Protein AF-A0A1F3B4F9-F1 (afdb_monomer)

Radius of gyration: 29.39 Å; Cα contacts (8 Å, |Δi|>4): 368; chains: 1; bounding box: 64×42×92 Å

Sequence (301 aa):
MDAVGRTNAIWAASAILLMFGGTRLLGRSTFVLLAITLLTADLFAFGINYNPTCDRSKVYPETPLTNKLQSIANDSRIAPINPSWSLFTTPDAMLPPNAAMVYGLYDVQGYDSLFLRSYQRELALVEGTDPSPPENGNMVLVRRNTPLLWKAAGTILTNIPLPQLPPGVEPLGTCAGVYLYRASEPEGFADVLAKAHVLDPELASFWPVGVYPEPGNPNKMSAEFLRGPTYPGWKMIHDRGEKLDRFWEVGLAALPGQETARFVFEPFSFRLGLFLMFVGVSALACVGIYRQLKNRSTMSQ

Solvent-accessible surface area (backbone atoms only — not comparable to full-atom values): 17673 Å²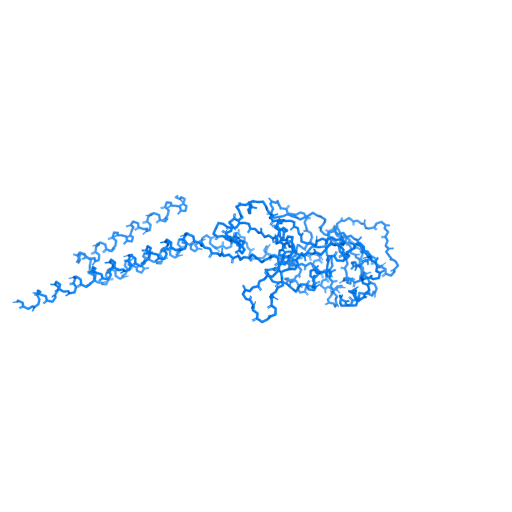 total; per-residue (Å²): 124,57,76,66,54,52,50,54,50,53,53,50,52,50,53,52,50,52,52,38,51,70,66,64,78,39,55,70,69,59,41,52,51,51,50,53,51,51,51,49,51,48,55,46,67,65,48,62,77,71,53,76,93,59,64,71,76,72,62,84,54,91,41,77,48,58,58,48,43,55,74,76,34,73,92,36,29,32,35,47,44,32,73,52,76,53,94,89,51,90,52,77,53,60,67,49,62,59,52,41,50,81,72,70,39,47,60,70,38,34,64,41,96,73,74,59,69,68,58,54,53,50,44,18,62,37,64,72,43,80,31,34,53,95,92,39,80,45,32,38,53,42,49,67,96,36,82,51,41,45,31,59,14,27,30,41,35,26,76,62,82,74,93,72,75,61,90,63,50,47,79,75,50,74,45,93,74,30,35,34,34,34,33,76,66,49,46,58,67,71,59,51,52,75,45,43,75,79,73,43,74,71,65,71,73,70,62,79,55,57,73,38,62,42,91,97,37,83,91,41,51,47,46,61,29,49,80,57,87,75,55,92,32,65,42,46,34,37,80,87,69,47,72,60,83,75,49,83,57,79,32,69,49,69,41,90,63,96,61,52,55,47,79,43,81,55,48,62,68,58,56,51,53,53,51,52,48,52,53,51,52,51,52,54,49,51,54,52,51,51,53,52,52,57,55,52,65,64,71,77,113

Structure (mmCIF, N/CA/C/O backbone):
data_AF-A0A1F3B4F9-F1
#
_entry.id   AF-A0A1F3B4F9-F1
#
loop_
_atom_site.group_PDB
_atom_site.id
_atom_site.type_symbol
_atom_site.label_atom_id
_atom_site.label_alt_id
_atom_site.label_comp_id
_atom_site.label_asym_id
_atom_site.label_entity_id
_atom_site.label_seq_id
_atom_site.pdbx_PDB_ins_code
_atom_site.Cartn_x
_atom_site.Cartn_y
_atom_site.Cartn_z
_atom_site.occupancy
_atom_site.B_iso_or_equiv
_atom_site.auth_seq_id
_atom_site.auth_comp_id
_atom_site.auth_asym_id
_atom_site.auth_atom_id
_atom_site.pdbx_PDB_model_num
ATOM 1 N N . MET A 1 1 ? -30.381 8.299 13.663 1.00 58.28 1 MET A N 1
ATOM 2 C CA . MET A 1 1 ? -29.432 8.735 14.710 1.00 58.28 1 MET A CA 1
ATOM 3 C C . MET A 1 1 ? -28.034 8.660 14.134 1.00 58.28 1 MET A C 1
ATOM 5 O O . MET A 1 1 ? -27.690 7.634 13.558 1.00 58.28 1 MET A O 1
ATOM 9 N N . ASP A 1 2 ? -27.263 9.733 14.251 1.00 75.38 2 ASP A N 1
ATOM 10 C CA . ASP A 1 2 ? -25.837 9.749 13.922 1.00 75.38 2 ASP A CA 1
ATOM 11 C C . ASP A 1 2 ? -25.025 8.890 14.918 1.00 75.38 2 ASP A C 1
ATOM 13 O O . ASP A 1 2 ? -25.566 8.313 15.869 1.00 75.38 2 ASP A O 1
ATOM 17 N N . ALA A 1 3 ? -23.721 8.721 14.671 1.00 69.75 3 ALA A N 1
ATOM 18 C CA . ALA A 1 3 ? -22.849 7.929 15.547 1.00 69.75 3 ALA A CA 1
ATOM 19 C C . ALA A 1 3 ? -22.859 8.455 16.995 1.00 69.75 3 ALA A C 1
ATOM 21 O O . ALA A 1 3 ? -22.920 7.666 17.933 1.00 69.75 3 ALA A O 1
ATOM 22 N N . VAL A 1 4 ? -22.902 9.778 17.165 1.00 73.50 4 VAL A N 1
ATOM 23 C CA . VAL A 1 4 ? -22.929 10.447 18.472 1.00 73.50 4 VAL A CA 1
ATOM 24 C C . VAL A 1 4 ? -24.232 10.156 19.225 1.00 73.50 4 VAL A C 1
ATOM 26 O O . VAL A 1 4 ? -24.196 9.793 20.400 1.00 73.50 4 VAL A O 1
ATOM 29 N N . GLY A 1 5 ? -25.385 10.231 18.554 1.00 76.12 5 GLY A N 1
ATOM 30 C CA . GLY A 1 5 ? -26.682 9.927 19.154 1.00 76.12 5 GLY A CA 1
ATOM 31 C C . GLY A 1 5 ? -26.811 8.473 19.616 1.00 76.12 5 GLY A C 1
ATOM 32 O O . GLY A 1 5 ? -27.344 8.224 20.699 1.00 76.12 5 GLY A O 1
ATOM 33 N N . ARG A 1 6 ? -26.284 7.515 18.840 1.00 77.12 6 ARG A N 1
ATOM 34 C CA . ARG A 1 6 ? -26.269 6.089 19.224 1.00 77.12 6 ARG A CA 1
ATOM 35 C C . ARG A 1 6 ? -25.429 5.850 20.476 1.00 77.12 6 ARG A C 1
ATOM 37 O O . ARG A 1 6 ? -25.909 5.209 21.407 1.00 77.12 6 ARG A O 1
ATOM 44 N N . THR A 1 7 ? -24.229 6.424 20.527 1.00 77.69 7 THR A N 1
ATOM 45 C CA . THR A 1 7 ? -23.358 6.350 21.704 1.00 77.69 7 THR A CA 1
ATOM 46 C C . THR A 1 7 ? -24.065 6.929 22.929 1.00 77.69 7 THR A C 1
ATOM 48 O O . THR A 1 7 ? -24.227 6.237 23.927 1.00 77.69 7 THR A O 1
ATOM 51 N N . ASN A 1 8 ? -24.614 8.142 22.847 1.00 80.56 8 ASN A N 1
ATOM 52 C CA . ASN A 1 8 ? -25.290 8.772 23.987 1.00 80.56 8 ASN A CA 1
ATOM 53 C C . ASN A 1 8 ? -26.455 7.932 24.547 1.00 80.56 8 ASN A C 1
ATOM 55 O O . ASN A 1 8 ? -26.635 7.864 25.764 1.00 80.56 8 ASN A O 1
ATOM 59 N N . ALA A 1 9 ? -27.212 7.246 23.685 1.00 81.88 9 ALA A N 1
ATOM 60 C CA . ALA A 1 9 ? -28.290 6.355 24.112 1.00 81.88 9 ALA A CA 1
ATOM 61 C C . ALA A 1 9 ? -27.778 5.126 24.884 1.00 81.88 9 ALA A C 1
ATOM 63 O O . ALA A 1 9 ? -28.361 4.758 25.905 1.00 81.88 9 ALA A O 1
ATOM 64 N N . ILE A 1 10 ? -26.672 4.518 24.444 1.00 85.56 10 ILE A N 1
ATOM 65 C CA . ILE A 1 10 ? -26.057 3.362 25.115 1.00 85.56 10 ILE A CA 1
ATOM 66 C C . ILE A 1 10 ? -25.483 3.763 26.477 1.00 85.56 10 ILE A C 1
ATOM 68 O O . ILE A 1 10 ? -25.659 3.045 27.465 1.00 85.56 10 ILE A O 1
ATOM 72 N N . TRP A 1 11 ? -24.854 4.936 26.566 1.00 82.12 11 TRP A N 1
ATOM 73 C CA . TRP A 1 11 ? -24.340 5.467 27.830 1.00 82.12 11 TRP A CA 1
ATOM 74 C C . TRP A 1 11 ? -25.474 5.758 28.821 1.00 82.12 11 TRP A C 1
ATOM 76 O O . TRP A 1 11 ? -25.385 5.371 29.988 1.00 82.12 11 TRP A O 1
ATOM 86 N N . ALA A 1 12 ? -26.574 6.358 28.355 1.00 83.25 12 ALA A N 1
ATOM 87 C CA . ALA A 1 12 ? -27.761 6.586 29.177 1.00 83.25 12 ALA A CA 1
ATOM 88 C C . ALA A 1 12 ? -28.385 5.265 29.658 1.00 83.25 12 ALA A C 1
ATOM 90 O O . ALA A 1 12 ? -28.661 5.112 30.849 1.00 83.25 12 ALA A O 1
ATOM 91 N N . ALA A 1 13 ? -28.541 4.279 28.769 1.00 82.81 13 ALA A N 1
ATOM 92 C CA . ALA A 1 13 ? -29.045 2.952 29.119 1.00 82.81 13 ALA A CA 1
ATOM 93 C C . ALA A 1 13 ? -28.134 2.229 30.131 1.00 82.81 13 ALA A C 1
ATOM 95 O O . ALA A 1 13 ? -28.631 1.612 31.074 1.00 82.81 13 ALA A O 1
ATOM 96 N N . SER A 1 14 ? -26.812 2.369 29.997 1.00 83.25 14 SER A N 1
ATOM 97 C CA . SER A 1 14 ? -25.828 1.805 30.931 1.00 83.25 14 SER A CA 1
ATOM 98 C C . SER A 1 14 ? -25.932 2.440 32.316 1.00 83.25 14 SER A C 1
ATOM 100 O O . SER A 1 14 ? -25.980 1.732 33.322 1.00 83.25 14 SER A O 1
ATOM 102 N N . ALA A 1 15 ? -26.034 3.771 32.384 1.00 80.12 15 ALA A N 1
ATOM 103 C CA . ALA A 1 15 ? -26.206 4.494 33.641 1.00 80.12 15 ALA A CA 1
ATOM 104 C C . ALA A 1 15 ? -27.518 4.106 34.341 1.00 80.12 15 ALA A C 1
ATOM 106 O O . ALA A 1 15 ? -27.524 3.821 35.539 1.00 80.12 15 ALA A O 1
ATOM 107 N N . ILE A 1 16 ? -28.617 4.024 33.586 1.00 83.06 16 ILE A N 1
ATOM 108 C CA . ILE A 1 16 ? -29.928 3.596 34.086 1.00 83.06 16 ILE A CA 1
ATOM 109 C C . ILE A 1 16 ? -29.859 2.168 34.639 1.00 83.06 16 ILE A C 1
ATOM 111 O O . ILE A 1 16 ? -30.294 1.916 35.766 1.00 83.06 16 ILE A O 1
ATOM 115 N N . LEU A 1 17 ? -29.258 1.240 33.894 1.00 82.56 17 LEU A N 1
ATOM 116 C CA . LEU A 1 17 ? -29.124 -0.149 34.317 1.00 82.56 17 LEU A CA 1
ATOM 117 C C . LEU A 1 17 ? -28.287 -0.281 35.601 1.00 82.56 17 LEU A C 1
ATOM 119 O O . LEU A 1 17 ? -28.674 -1.014 36.512 1.00 82.56 17 LEU A O 1
ATOM 123 N N . LEU A 1 18 ? -27.184 0.465 35.718 1.00 79.38 18 LEU A N 1
ATOM 124 C CA . LEU A 1 18 ? -26.347 0.498 36.923 1.00 79.38 18 LEU A CA 1
ATOM 125 C C . LEU A 1 18 ? -27.080 1.104 38.132 1.00 79.38 18 LEU A C 1
ATOM 127 O O . LEU A 1 18 ? -26.932 0.602 39.252 1.00 79.38 18 LEU A O 1
ATOM 131 N N . MET A 1 19 ? -27.903 2.138 37.926 1.00 74.88 19 MET A N 1
ATOM 132 C CA . MET A 1 19 ? -28.745 2.717 38.980 1.00 74.88 19 MET A CA 1
ATOM 133 C C . MET A 1 19 ? -29.794 1.714 39.483 1.00 74.88 19 MET A C 1
ATOM 135 O O . MET A 1 19 ? -29.936 1.529 40.695 1.00 74.88 19 MET A O 1
ATOM 139 N N . PHE A 1 20 ? -30.480 1.000 38.586 1.00 74.62 20 PHE A N 1
ATOM 140 C CA . PHE A 1 20 ? -31.486 -0.000 38.969 1.00 74.62 20 PHE A CA 1
ATOM 141 C C . PHE A 1 20 ? -30.882 -1.281 39.568 1.00 74.62 20 PHE A C 1
ATOM 143 O O . PHE A 1 20 ? -31.407 -1.817 40.546 1.00 74.62 20 PHE A O 1
ATOM 150 N N . GLY A 1 21 ? -29.734 -1.740 39.060 1.00 72.06 21 GLY A N 1
ATOM 151 C CA . GLY A 1 21 ? -28.973 -2.831 39.678 1.00 72.06 21 GLY A CA 1
ATOM 152 C C . GLY A 1 21 ? -28.438 -2.459 41.063 1.00 72.06 21 GLY A C 1
ATOM 153 O O . GLY A 1 21 ? -28.334 -3.298 41.957 1.00 72.06 21 GLY A O 1
ATOM 154 N N . GLY A 1 22 ? -28.147 -1.174 41.276 1.00 68.25 22 GLY A N 1
ATOM 155 C CA . GLY A 1 22 ? -27.650 -0.658 42.540 1.00 68.25 22 GLY A CA 1
ATOM 156 C C . GLY A 1 22 ? -28.698 -0.402 43.623 1.00 68.25 22 GLY A C 1
ATOM 157 O O . GLY A 1 22 ? -28.358 -0.396 44.807 1.00 68.25 22 GLY A O 1
ATOM 158 N N . THR A 1 23 ? -29.956 -0.217 43.231 1.00 71.56 23 THR A N 1
ATOM 159 C CA . THR A 1 23 ? -31.094 0.050 44.127 1.00 71.56 23 THR A CA 1
ATOM 160 C C . THR A 1 23 ? -31.848 -1.218 44.542 1.00 71.56 23 THR A C 1
ATOM 162 O O . THR A 1 23 ? -32.831 -1.119 45.267 1.00 71.56 23 THR A O 1
ATOM 165 N N . ARG A 1 24 ? -31.387 -2.415 44.130 1.00 68.75 24 ARG A N 1
ATOM 166 C CA . ARG A 1 24 ? -32.068 -3.720 44.318 1.00 68.75 24 ARG A CA 1
ATOM 167 C C . ARG A 1 24 ? -33.477 -3.804 43.709 1.00 68.75 24 ARG A C 1
ATOM 169 O O . ARG A 1 24 ? -34.186 -4.769 43.968 1.00 68.75 24 ARG A O 1
ATOM 176 N N . LEU A 1 25 ? -33.866 -2.836 42.878 1.00 73.69 25 LEU A N 1
ATOM 177 C CA . LEU A 1 25 ? -35.147 -2.845 42.163 1.00 73.69 25 LEU A CA 1
ATOM 178 C C . LEU A 1 25 ? -35.189 -3.926 41.069 1.00 73.69 25 LEU A C 1
ATOM 180 O O . LEU A 1 25 ? -36.262 -4.380 40.689 1.00 73.69 25 LEU A O 1
ATOM 184 N N . LEU A 1 26 ? -34.021 -4.367 40.591 1.00 77.12 26 LEU A N 1
ATOM 185 C CA . LEU A 1 26 ? -33.870 -5.502 39.684 1.00 77.12 26 LEU A CA 1
ATOM 186 C C . LEU A 1 26 ? -33.281 -6.709 40.424 1.00 77.12 26 LEU A C 1
ATOM 188 O O . LEU A 1 26 ? -32.266 -6.596 41.116 1.00 77.12 26 LEU A O 1
ATOM 192 N N . GLY A 1 27 ? -33.880 -7.885 40.224 1.00 85.12 27 GLY A N 1
ATOM 193 C CA . GLY A 1 27 ? -33.290 -9.154 40.651 1.00 85.12 27 GLY A CA 1
ATOM 194 C C . GLY A 1 27 ? -31.956 -9.420 39.940 1.00 85.12 27 GLY A C 1
ATOM 195 O O . GLY A 1 27 ? -31.754 -8.994 38.802 1.00 85.12 27 GLY A O 1
ATOM 196 N N . ARG A 1 28 ? -31.037 -10.149 40.594 1.00 81.69 28 ARG A N 1
ATOM 197 C CA . ARG A 1 28 ? -29.675 -10.406 40.078 1.00 81.69 28 ARG A CA 1
ATOM 198 C C . ARG A 1 28 ? -29.680 -11.000 38.668 1.00 81.69 28 ARG A C 1
ATOM 200 O O . ARG A 1 28 ? -28.934 -10.531 37.817 1.00 81.69 28 ARG A O 1
ATOM 207 N N . SER A 1 29 ? -30.524 -12.000 38.418 1.00 83.31 29 SER A N 1
ATOM 208 C CA . SER A 1 29 ? -30.620 -12.656 37.108 1.00 83.31 29 SER A CA 1
ATOM 209 C C . SER A 1 29 ? -31.109 -11.695 36.024 1.00 83.31 29 SER A C 1
ATOM 211 O O . SER A 1 29 ? -30.540 -11.659 34.937 1.00 83.31 29 SER A O 1
ATOM 213 N N . THR A 1 30 ? -32.103 -10.860 36.339 1.00 84.75 30 THR A N 1
ATOM 214 C CA . THR A 1 30 ? -32.630 -9.840 35.424 1.00 84.75 30 THR A CA 1
ATOM 215 C C . THR A 1 30 ? -31.581 -8.777 35.111 1.00 84.75 30 THR A C 1
ATOM 217 O O . THR A 1 30 ? -31.403 -8.423 33.951 1.00 84.75 30 THR A O 1
ATOM 220 N N . PHE A 1 31 ? -30.841 -8.305 36.119 1.00 85.69 31 PHE A N 1
ATOM 221 C CA . PHE A 1 31 ? -29.744 -7.358 35.914 1.00 85.69 31 PHE A CA 1
ATOM 222 C C . PHE A 1 31 ? -28.656 -7.940 35.004 1.00 85.69 31 PHE A C 1
ATOM 224 O O . PHE A 1 31 ? -28.246 -7.279 34.056 1.00 85.69 31 PHE A O 1
ATOM 231 N N . VAL A 1 32 ? -28.218 -9.179 35.258 1.00 82.88 32 VAL A N 1
ATOM 232 C CA . VAL A 1 32 ? -27.201 -9.849 34.431 1.00 82.88 32 VAL A CA 1
ATOM 233 C C . VAL A 1 32 ? -27.687 -10.014 32.990 1.00 82.88 32 VAL A C 1
ATOM 235 O O . VAL A 1 32 ? -26.944 -9.695 32.067 1.00 82.88 32 VAL A O 1
ATOM 238 N N . LEU A 1 33 ? -28.937 -10.442 32.784 1.00 88.75 33 LEU A N 1
ATOM 239 C CA . LEU A 1 33 ? -29.516 -10.581 31.446 1.00 88.75 33 LEU A CA 1
ATOM 240 C C . LEU A 1 33 ? -29.553 -9.239 30.701 1.00 88.75 33 LEU A C 1
ATOM 242 O O . LEU A 1 33 ? -29.142 -9.167 29.543 1.00 88.75 33 LEU A O 1
ATOM 246 N N . LEU A 1 3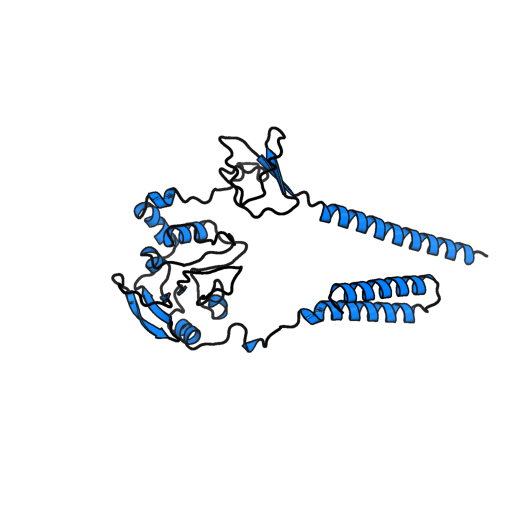4 ? -30.008 -8.173 31.364 1.00 86.00 34 LEU A N 1
ATOM 247 C CA . LEU A 1 34 ? -30.055 -6.829 30.785 1.00 86.00 34 LEU A CA 1
ATOM 248 C C . LEU A 1 34 ? -28.654 -6.284 30.494 1.00 86.00 34 LEU A C 1
ATOM 250 O O . LEU A 1 34 ? -28.462 -5.653 29.462 1.00 86.00 34 LEU A O 1
ATOM 254 N N . ALA A 1 35 ? -27.673 -6.562 31.354 1.00 84.50 35 ALA A N 1
ATOM 255 C CA . ALA A 1 35 ? -26.288 -6.149 31.148 1.00 84.50 35 ALA A CA 1
ATOM 256 C C . ALA A 1 35 ? -25.664 -6.856 29.941 1.00 84.50 35 ALA A C 1
ATOM 258 O O . ALA A 1 35 ? -25.064 -6.198 29.098 1.00 84.50 35 ALA A O 1
ATOM 259 N N . ILE A 1 36 ? -25.859 -8.173 29.816 1.00 86.38 36 ILE A N 1
ATOM 260 C CA . ILE A 1 36 ? -25.407 -8.942 28.649 1.00 86.38 36 ILE A CA 1
ATOM 261 C C . ILE A 1 36 ? -26.100 -8.442 27.380 1.00 86.38 36 ILE A C 1
ATOM 263 O O . ILE A 1 36 ? -25.440 -8.246 26.363 1.00 86.38 36 ILE A O 1
ATOM 267 N N . THR A 1 37 ? -27.412 -8.205 27.436 1.00 88.38 37 THR A N 1
ATOM 268 C CA . THR A 1 37 ? -28.184 -7.709 26.287 1.00 88.38 37 THR A CA 1
ATOM 269 C C . THR A 1 37 ? -27.693 -6.333 25.853 1.00 88.38 37 THR A C 1
ATOM 271 O O . THR A 1 37 ? -27.463 -6.115 24.668 1.00 88.38 37 THR A O 1
ATOM 274 N N . LEU A 1 38 ? -27.481 -5.423 26.807 1.00 88.75 38 LEU A N 1
ATOM 275 C CA . LEU A 1 38 ? -26.978 -4.081 26.539 1.00 88.75 38 LEU A CA 1
ATOM 276 C C . LEU A 1 38 ? -25.562 -4.117 25.957 1.00 88.75 38 LEU A C 1
ATOM 278 O O . LEU A 1 38 ? -25.311 -3.448 24.963 1.00 88.75 38 LEU A O 1
ATOM 282 N N . LEU A 1 39 ? -24.671 -4.936 26.522 1.00 86.19 39 LEU A N 1
ATOM 283 C CA . LEU A 1 39 ? -23.314 -5.124 26.006 1.00 86.19 39 LEU A CA 1
ATOM 284 C C . LEU A 1 39 ? -23.324 -5.721 24.592 1.00 86.19 39 LEU A C 1
ATOM 286 O O . LEU A 1 39 ? -22.579 -5.283 23.726 1.00 86.19 39 LEU A O 1
ATOM 290 N N . THR A 1 40 ? -24.190 -6.701 24.339 1.00 87.50 40 THR A N 1
ATOM 291 C CA . THR A 1 40 ? -24.337 -7.313 23.012 1.00 87.50 40 THR A CA 1
ATOM 292 C C . THR A 1 40 ? -24.867 -6.297 22.005 1.00 87.50 40 THR A C 1
ATOM 294 O O . THR A 1 40 ? -24.343 -6.208 20.900 1.00 87.50 40 THR A O 1
ATOM 297 N N . ALA A 1 41 ? -25.873 -5.506 22.385 1.00 87.56 41 ALA A N 1
ATOM 298 C CA . ALA A 1 41 ? -26.419 -4.445 21.547 1.00 87.56 41 ALA A CA 1
ATOM 299 C C . ALA A 1 41 ? -25.380 -3.352 21.260 1.00 87.56 41 ALA A C 1
ATOM 301 O O . ALA A 1 41 ? -25.315 -2.878 20.130 1.00 87.56 41 ALA A O 1
ATOM 302 N N . ASP A 1 42 ? -24.552 -2.992 22.244 1.00 86.50 42 ASP A N 1
ATOM 303 C CA . ASP A 1 42 ? -23.446 -2.041 22.092 1.00 86.50 42 ASP A CA 1
ATOM 304 C C . ASP A 1 42 ? -22.385 -2.562 21.117 1.00 86.50 42 ASP A C 1
ATOM 306 O O . ASP A 1 42 ? -22.118 -1.932 20.094 1.00 86.50 42 ASP A O 1
ATOM 310 N N . LEU A 1 43 ? -21.866 -3.769 21.358 1.00 86.06 43 LEU A N 1
ATOM 311 C CA . LEU A 1 43 ? -20.884 -4.403 20.477 1.00 86.06 43 LEU A CA 1
ATOM 312 C C . LEU A 1 43 ? -21.427 -4.597 19.057 1.00 86.06 43 LEU A C 1
ATOM 314 O O . LEU A 1 43 ? -20.708 -4.366 18.085 1.00 86.06 43 LEU A O 1
ATOM 318 N N . PHE A 1 44 ? -22.698 -4.979 18.916 1.00 85.06 44 PHE A N 1
ATOM 319 C CA . PHE A 1 44 ? -23.345 -5.125 17.615 1.00 85.06 44 PHE A CA 1
ATOM 320 C C . PHE A 1 44 ? -23.526 -3.771 16.918 1.00 85.06 44 PHE A C 1
ATOM 322 O O . PHE A 1 44 ? -23.205 -3.648 15.740 1.00 85.06 44 PHE A O 1
ATOM 329 N N . ALA A 1 45 ? -23.983 -2.733 17.623 1.00 83.69 45 ALA A N 1
ATOM 330 C CA . ALA A 1 45 ? -24.140 -1.389 17.066 1.00 83.69 45 ALA A CA 1
ATOM 331 C C . ALA A 1 45 ? -22.798 -0.748 16.675 1.00 83.69 45 ALA A C 1
ATOM 333 O O . ALA A 1 45 ? -22.737 -0.014 15.685 1.00 83.69 45 ALA A O 1
ATOM 334 N N . PHE A 1 46 ? -21.731 -1.040 17.421 1.00 82.12 46 PHE A N 1
ATOM 335 C CA . PHE A 1 46 ? -20.364 -0.668 17.071 1.00 82.12 46 PHE A CA 1
ATOM 336 C C . PHE A 1 46 ? -19.892 -1.432 15.824 1.00 82.12 46 PHE A C 1
ATOM 338 O O . PHE A 1 46 ? -19.462 -0.824 14.845 1.00 82.12 46 PHE A O 1
ATOM 345 N N . GLY A 1 47 ? -20.039 -2.760 15.831 1.00 81.31 47 GLY A N 1
ATOM 346 C CA . GLY A 1 47 ? -19.550 -3.667 14.792 1.00 81.31 47 GLY A CA 1
ATOM 347 C C . GLY A 1 47 ? -20.313 -3.617 13.466 1.00 81.31 47 GLY A C 1
ATOM 348 O O . GLY A 1 47 ? -19.731 -3.891 12.423 1.00 81.31 47 GLY A O 1
ATOM 349 N N . ILE A 1 48 ? -21.595 -3.237 13.457 1.00 81.88 48 ILE A N 1
ATOM 350 C CA . ILE A 1 48 ? -22.448 -3.349 12.260 1.00 81.88 48 ILE A CA 1
ATOM 351 C C . ILE A 1 48 ? -21.959 -2.510 11.072 1.00 81.88 48 ILE A C 1
ATOM 353 O O . ILE A 1 48 ? -22.202 -2.879 9.925 1.00 81.88 48 ILE A O 1
ATOM 357 N N . ASN A 1 49 ? -21.246 -1.408 11.325 1.00 73.94 49 ASN A N 1
ATOM 358 C CA . ASN A 1 49 ? -20.689 -0.564 10.261 1.00 73.94 49 ASN A CA 1
ATOM 359 C C . ASN A 1 49 ? -19.299 -1.031 9.793 1.00 73.94 49 ASN A C 1
ATOM 361 O O . ASN A 1 49 ? -18.779 -0.482 8.829 1.00 73.94 49 ASN A O 1
ATOM 365 N N . TYR A 1 50 ? -18.707 -2.035 10.452 1.00 76.06 50 TYR A N 1
ATOM 366 C CA . TYR A 1 50 ? -17.488 -2.711 9.992 1.00 76.06 50 TYR A CA 1
ATOM 367 C C . TYR A 1 50 ? -17.787 -3.842 8.998 1.00 76.06 50 TYR A C 1
ATOM 369 O O . TYR A 1 50 ? -16.863 -4.493 8.511 1.00 76.06 50 TYR A O 1
ATOM 377 N N . ASN A 1 51 ? -19.063 -4.083 8.676 1.00 74.38 51 ASN A N 1
ATOM 378 C CA . ASN A 1 51 ? -19.427 -4.992 7.598 1.00 74.38 51 ASN A CA 1
ATOM 379 C C . ASN A 1 51 ? -18.897 -4.453 6.256 1.00 74.38 51 ASN A C 1
ATOM 381 O O . ASN A 1 51 ? -19.014 -3.249 6.007 1.00 74.38 51 ASN A O 1
ATOM 385 N N . PRO A 1 52 ? -18.339 -5.314 5.383 1.00 72.19 52 PRO A N 1
ATOM 386 C CA . PRO A 1 52 ? -17.830 -4.894 4.084 1.00 72.19 52 PRO A CA 1
ATOM 387 C C . PRO A 1 52 ? -18.883 -4.099 3.309 1.00 72.19 52 PRO A C 1
ATOM 389 O O . PRO A 1 52 ? -20.006 -4.557 3.108 1.00 72.19 52 PRO A O 1
ATOM 392 N N . THR A 1 53 ? -18.515 -2.905 2.849 1.00 81.19 53 THR A N 1
ATOM 393 C CA . THR A 1 53 ? -19.392 -2.035 2.049 1.00 81.19 53 THR A CA 1
ATOM 394 C C . THR A 1 53 ? -19.569 -2.534 0.613 1.00 81.19 53 THR A C 1
ATOM 396 O O . THR A 1 53 ? -20.364 -1.981 -0.147 1.00 81.19 53 THR A O 1
ATOM 399 N N . CYS A 1 54 ? -18.841 -3.585 0.228 1.00 83.62 54 CYS A N 1
ATOM 400 C CA . CYS A 1 54 ? -18.938 -4.238 -1.066 1.00 83.62 54 CYS A CA 1
ATOM 401 C C . CYS A 1 54 ? -18.773 -5.757 -0.941 1.00 83.62 54 CYS A C 1
ATOM 403 O O . CYS A 1 54 ? -18.251 -6.275 0.047 1.00 83.62 54 CYS A O 1
ATOM 405 N N . ASP A 1 55 ? -19.236 -6.464 -1.969 1.00 86.94 55 ASP A N 1
ATOM 406 C CA . ASP A 1 55 ? -19.013 -7.898 -2.117 1.00 86.94 55 ASP A CA 1
ATOM 407 C C . ASP A 1 55 ? -17.506 -8.193 -2.188 1.00 86.94 55 ASP A C 1
ATOM 409 O O . ASP A 1 55 ? -16.773 -7.510 -2.905 1.00 86.94 55 ASP A O 1
ATOM 413 N N . ARG A 1 56 ? -17.043 -9.222 -1.470 1.00 84.00 56 ARG A N 1
ATOM 414 C CA . ARG A 1 56 ? -15.630 -9.630 -1.446 1.00 84.00 56 ARG A CA 1
ATOM 415 C C . ARG A 1 56 ? -15.080 -9.909 -2.846 1.00 84.00 56 ARG A C 1
ATOM 417 O O . ARG A 1 56 ? -13.921 -9.608 -3.094 1.00 84.00 56 ARG A O 1
ATOM 424 N N . SER A 1 57 ? -15.902 -10.428 -3.759 1.00 88.38 57 SER A N 1
ATOM 425 C CA . SER A 1 57 ? -15.522 -10.666 -5.162 1.00 88.38 57 SER A CA 1
ATOM 426 C C . SER A 1 57 ? -15.154 -9.390 -5.932 1.00 88.38 57 SER A C 1
ATOM 428 O O . SER A 1 57 ? -14.510 -9.469 -6.974 1.00 88.38 57 SER A O 1
ATOM 430 N N . LYS A 1 58 ? -15.532 -8.209 -5.424 1.00 88.69 58 LYS A N 1
ATOM 431 C CA . LYS A 1 58 ? -15.182 -6.904 -6.0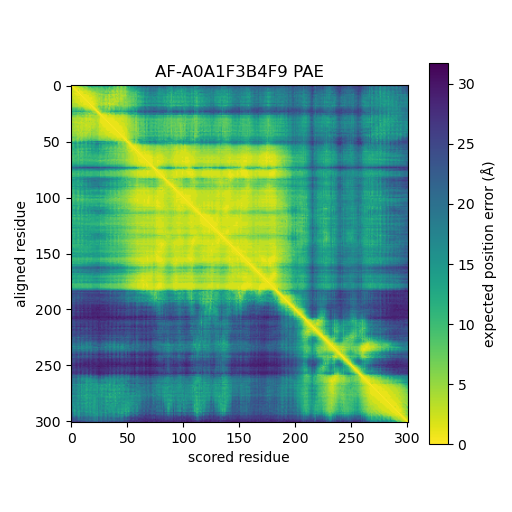05 1.00 88.69 58 LYS A CA 1
ATOM 432 C C . LYS A 1 58 ? -13.852 -6.353 -5.487 1.00 88.69 58 LYS A C 1
ATOM 434 O O . LYS A 1 58 ? -13.382 -5.342 -6.001 1.00 88.69 58 LYS A O 1
ATOM 439 N N . VAL A 1 59 ? -13.256 -6.983 -4.474 1.00 89.06 59 VAL A N 1
ATOM 440 C CA . VAL A 1 59 ? -11.974 -6.581 -3.891 1.00 89.06 59 VAL A CA 1
ATOM 441 C C . VAL A 1 59 ? -10.879 -7.417 -4.547 1.00 89.06 59 VAL A C 1
ATOM 443 O O . VAL A 1 59 ? -10.773 -8.607 -4.270 1.00 89.06 59 VAL A O 1
ATOM 446 N N . TYR A 1 60 ? -10.088 -6.787 -5.419 1.00 90.62 60 TYR A N 1
ATOM 447 C CA . TYR A 1 60 ? -9.082 -7.446 -6.269 1.00 90.62 60 TYR A CA 1
ATOM 448 C C . TYR A 1 60 ? -9.670 -8.531 -7.198 1.00 90.62 60 TYR A C 1
ATOM 450 O O . TYR A 1 60 ? -9.303 -9.701 -7.089 1.00 90.62 60 TYR A O 1
ATOM 458 N N . PRO A 1 61 ? -10.611 -8.176 -8.097 1.00 92.88 61 PRO A N 1
ATOM 459 C CA . PRO A 1 61 ? -11.171 -9.141 -9.034 1.00 92.88 61 PRO A CA 1
ATOM 460 C C . PRO A 1 61 ? -10.105 -9.622 -10.022 1.00 92.88 61 PRO A C 1
ATOM 462 O O . PRO A 1 61 ? -9.219 -8.865 -10.420 1.00 92.88 61 PRO A O 1
ATOM 465 N N . GLU A 1 62 ? -10.238 -10.860 -10.491 1.00 93.81 62 GLU A N 1
ATOM 466 C CA . GLU A 1 62 ? -9.461 -11.318 -11.639 1.00 93.81 62 GLU A CA 1
ATOM 467 C C . GLU A 1 62 ? -9.813 -10.485 -12.875 1.00 93.81 62 GLU A C 1
ATOM 469 O O . GLU A 1 62 ? -10.979 -10.243 -13.197 1.00 93.81 62 GLU A O 1
ATOM 474 N N . THR A 1 63 ? -8.784 -10.038 -13.584 1.00 94.00 63 THR A N 1
ATOM 475 C CA . THR A 1 63 ? -8.904 -9.251 -14.808 1.00 94.00 63 THR A CA 1
ATOM 476 C C . THR A 1 63 ? -8.084 -9.894 -15.923 1.00 94.00 63 THR A C 1
ATOM 478 O O . THR A 1 63 ? -7.135 -10.637 -15.653 1.00 94.00 63 THR A O 1
ATOM 481 N N . PRO A 1 64 ? -8.363 -9.570 -17.199 1.00 95.81 64 PRO A N 1
ATOM 482 C CA . PRO A 1 64 ? -7.509 -10.010 -18.299 1.00 95.81 64 PRO A CA 1
ATOM 483 C C . PRO A 1 64 ? -6.033 -9.636 -18.093 1.00 95.81 64 PRO A C 1
ATOM 485 O O . PRO A 1 64 ? -5.147 -10.415 -18.439 1.00 95.81 64 PRO A O 1
ATOM 488 N N . LEU A 1 65 ? -5.773 -8.469 -17.490 1.00 95.12 65 LEU A N 1
ATOM 489 C CA . LEU A 1 65 ? -4.425 -7.995 -17.193 1.00 95.12 65 LEU A CA 1
ATOM 490 C C . LEU A 1 65 ? -3.744 -8.857 -16.126 1.00 95.12 65 LEU A C 1
ATOM 492 O O . LEU A 1 65 ? -2.632 -9.321 -16.359 1.00 95.12 65 LEU A O 1
ATOM 496 N N . THR A 1 66 ? -4.394 -9.100 -14.985 1.00 95.00 66 THR A N 1
ATOM 497 C CA . THR A 1 66 ? -3.807 -9.898 -13.892 1.00 95.00 66 THR A CA 1
ATOM 498 C C . THR A 1 66 ? -3.536 -11.329 -14.341 1.00 95.00 66 THR A C 1
ATOM 500 O O . THR A 1 66 ? -2.444 -11.838 -14.106 1.00 95.00 66 THR A O 1
ATOM 503 N N . ASN A 1 67 ? -4.464 -11.931 -15.091 1.00 95.31 67 ASN A N 1
ATOM 504 C CA . ASN A 1 67 ? -4.310 -13.290 -15.614 1.00 95.31 67 ASN A CA 1
ATOM 505 C C . ASN A 1 67 ? -3.156 -13.365 -16.625 1.00 95.31 67 ASN A C 1
ATOM 507 O O . ASN A 1 67 ? -2.347 -14.293 -16.590 1.00 95.31 67 ASN A O 1
ATOM 511 N N . LYS A 1 68 ? -3.024 -12.356 -17.502 1.00 95.50 68 LYS A N 1
ATOM 512 C CA . LYS A 1 68 ? -1.881 -12.265 -18.418 1.00 95.50 68 LYS A CA 1
ATOM 513 C C . LYS A 1 68 ? -0.575 -12.125 -17.638 1.00 95.50 68 LYS A C 1
ATOM 515 O O . LYS A 1 68 ? 0.353 -12.876 -17.917 1.00 95.50 68 LYS A O 1
ATOM 520 N N . LEU A 1 69 ? -0.504 -11.225 -16.656 1.00 95.38 69 LEU A N 1
ATOM 521 C CA . LEU A 1 69 ? 0.702 -10.987 -15.853 1.00 95.38 69 LEU A CA 1
ATOM 522 C C . LEU A 1 69 ? 1.168 -12.240 -15.109 1.00 95.38 69 LEU A C 1
ATOM 524 O O . LEU A 1 69 ? 2.352 -12.560 -15.174 1.00 95.38 69 LEU A O 1
ATOM 528 N N . GLN A 1 70 ? 0.253 -12.993 -14.495 1.00 93.81 70 GLN A N 1
ATOM 529 C CA . GLN A 1 70 ? 0.580 -14.261 -13.832 1.00 93.81 70 GLN A CA 1
ATOM 530 C C . GLN A 1 70 ? 1.240 -15.269 -14.784 1.00 93.81 70 GLN A C 1
ATOM 532 O O . GLN A 1 70 ? 2.109 -16.026 -14.365 1.00 93.81 70 GLN A O 1
ATOM 537 N N . SER A 1 71 ? 0.894 -15.246 -16.076 1.00 92.06 71 SER A N 1
ATOM 538 C CA . SER A 1 71 ? 1.507 -16.132 -17.075 1.00 92.06 71 SER A CA 1
ATOM 539 C C . SER A 1 71 ? 2.872 -15.666 -17.600 1.00 92.06 71 SER A C 1
ATOM 541 O O . SER A 1 71 ? 3.652 -16.493 -18.064 1.00 92.06 71 SER A O 1
ATOM 543 N N . ILE A 1 72 ? 3.177 -14.361 -17.556 1.00 91.06 72 ILE A N 1
ATOM 544 C CA . ILE A 1 72 ? 4.375 -13.787 -18.208 1.00 91.06 72 ILE A CA 1
ATOM 545 C C . ILE A 1 72 ? 5.435 -13.263 -17.238 1.00 91.06 72 ILE A C 1
ATOM 547 O O . ILE A 1 72 ? 6.556 -13.005 -17.682 1.00 91.06 72 ILE A O 1
ATOM 551 N N . ALA A 1 73 ? 5.080 -13.071 -15.965 1.00 88.19 73 ALA A N 1
ATOM 552 C CA . ALA A 1 73 ? 5.911 -12.396 -14.970 1.00 88.19 73 ALA A CA 1
ATOM 553 C C . ALA A 1 73 ? 6.162 -13.220 -13.695 1.00 88.19 73 ALA A C 1
ATOM 555 O O . ALA A 1 73 ? 6.716 -12.679 -12.747 1.00 88.19 73 ALA A O 1
ATOM 556 N N . ASN A 1 74 ? 5.797 -14.507 -13.657 1.00 74.56 74 ASN A N 1
ATOM 557 C CA . ASN A 1 74 ? 5.863 -15.330 -12.439 1.00 74.56 74 ASN A CA 1
ATOM 558 C C . ASN A 1 74 ? 7.268 -15.399 -11.795 1.00 74.56 74 ASN A C 1
ATOM 560 O O . ASN A 1 74 ? 7.389 -15.469 -10.577 1.00 74.56 74 ASN A O 1
ATOM 564 N N . ASP A 1 75 ? 8.326 -15.307 -12.606 1.00 80.81 75 ASP A N 1
ATOM 565 C CA . ASP A 1 75 ? 9.717 -15.443 -12.151 1.00 80.81 75 ASP A CA 1
ATOM 566 C C . ASP A 1 75 ? 10.458 -14.100 -12.015 1.00 80.81 75 ASP A C 1
ATOM 568 O O . ASP A 1 75 ? 11.673 -14.066 -11.821 1.00 80.81 75 ASP A O 1
ATOM 572 N N . SER A 1 76 ? 9.761 -12.967 -12.153 1.00 86.31 76 SER A N 1
ATOM 573 C CA . SER A 1 76 ? 10.399 -11.647 -12.141 1.00 86.31 76 SER A CA 1
ATOM 574 C C . SER A 1 76 ? 9.536 -10.588 -11.470 1.00 86.31 76 SER A C 1
ATOM 576 O O . SER A 1 76 ? 8.324 -10.731 -11.338 1.00 86.31 76 SER A O 1
ATOM 578 N N . ARG A 1 77 ? 10.161 -9.481 -11.066 1.00 91.00 77 ARG A N 1
ATOM 579 C CA . ARG A 1 77 ? 9.411 -8.327 -10.567 1.00 91.00 77 ARG A CA 1
ATOM 580 C C . ARG A 1 77 ? 8.738 -7.584 -11.712 1.00 91.00 77 ARG A C 1
ATOM 582 O O . ARG A 1 77 ? 9.333 -7.410 -12.781 1.00 91.00 77 ARG A O 1
ATOM 589 N N . ILE A 1 78 ? 7.532 -7.103 -11.452 1.00 95.00 78 ILE A N 1
ATOM 590 C CA . ILE A 1 78 ? 6.833 -6.149 -12.294 1.00 95.00 78 ILE A CA 1
ATOM 591 C C . ILE A 1 78 ? 7.072 -4.720 -11.801 1.00 95.00 78 ILE A C 1
ATOM 593 O O . ILE A 1 78 ? 7.236 -4.488 -10.606 1.00 95.00 78 ILE A O 1
ATOM 597 N N . ALA A 1 79 ? 7.054 -3.759 -12.718 1.00 94.88 79 ALA A N 1
ATOM 598 C CA . ALA A 1 79 ? 7.075 -2.335 -12.412 1.00 94.88 79 ALA A CA 1
ATOM 599 C C . ALA A 1 79 ? 5.929 -1.621 -13.141 1.00 94.88 79 ALA A C 1
ATOM 601 O O . ALA A 1 79 ? 6.079 -1.226 -14.304 1.00 94.88 79 ALA A O 1
ATOM 602 N N . PRO A 1 80 ? 4.767 -1.466 -12.486 1.00 95.50 80 PRO A N 1
ATOM 603 C CA . PRO A 1 80 ? 3.725 -0.561 -12.940 1.00 95.50 80 PRO A CA 1
ATOM 604 C C . PRO A 1 80 ? 4.188 0.891 -12.797 1.00 95.50 80 PRO A C 1
ATOM 606 O O . PRO A 1 80 ? 4.474 1.353 -11.696 1.00 95.50 80 PRO A O 1
ATOM 609 N N . ILE A 1 81 ? 4.263 1.616 -13.912 1.00 94.25 81 ILE A N 1
ATOM 610 C CA . ILE A 1 81 ? 4.590 3.042 -13.911 1.00 94.25 81 ILE A CA 1
ATOM 611 C C . ILE A 1 81 ? 3.313 3.829 -13.609 1.00 94.25 81 ILE A C 1
ATOM 613 O O . ILE A 1 81 ? 2.387 3.850 -14.420 1.00 94.25 81 ILE A O 1
ATOM 617 N N . ASN A 1 82 ? 3.290 4.496 -12.456 1.00 91.81 82 ASN A N 1
ATOM 618 C CA . ASN A 1 82 ? 2.181 5.311 -11.964 1.00 91.81 82 ASN A CA 1
ATOM 619 C C . ASN A 1 82 ? 2.646 6.765 -11.765 1.00 91.81 82 ASN A C 1
ATOM 621 O O . ASN A 1 82 ? 3.059 7.123 -10.662 1.00 91.81 82 ASN A O 1
ATOM 625 N N . PRO A 1 83 ? 2.603 7.628 -12.801 1.00 87.69 83 PRO A N 1
ATOM 626 C CA . PRO A 1 83 ? 3.160 8.984 -12.728 1.00 87.69 83 PRO A CA 1
ATOM 627 C C . PRO A 1 83 ? 2.471 9.885 -11.697 1.00 87.69 83 PRO A C 1
ATOM 629 O O . PRO A 1 83 ? 3.104 10.767 -11.118 1.00 87.69 83 PRO A O 1
ATOM 632 N N . SER A 1 84 ? 1.174 9.665 -11.476 1.00 79.75 84 SER A N 1
ATOM 633 C CA . SER A 1 84 ? 0.345 10.427 -10.547 1.00 79.75 84 SER A CA 1
ATOM 634 C C . SER A 1 84 ? -0.315 9.499 -9.536 1.00 79.75 84 SER A C 1
ATOM 636 O O . SER A 1 84 ? -1.148 8.670 -9.898 1.00 79.75 84 SER A O 1
ATOM 638 N N . TRP A 1 85 ? 0.011 9.674 -8.259 1.00 78.38 85 TRP A N 1
ATOM 639 C CA . TRP A 1 85 ? -0.635 8.961 -7.164 1.00 78.38 85 TRP A CA 1
ATOM 640 C C . TRP A 1 85 ? -0.791 9.896 -5.960 1.00 78.38 85 TRP A C 1
ATOM 642 O O . TRP A 1 85 ? 0.140 10.626 -5.627 1.00 78.38 85 TRP A O 1
ATOM 652 N N . SER A 1 86 ? -1.966 9.900 -5.327 1.00 75.19 86 SER A N 1
ATOM 653 C CA . SER A 1 86 ? -2.283 10.762 -4.182 1.00 75.19 86 SER A CA 1
ATOM 654 C C . SER A 1 86 ? -3.141 10.018 -3.161 1.00 75.19 86 SER A C 1
ATOM 656 O O . SER A 1 86 ? -3.969 9.187 -3.528 1.00 75.19 86 SER A O 1
ATOM 658 N N . LEU A 1 87 ? -2.978 10.363 -1.880 1.00 76.25 87 LEU A N 1
ATOM 659 C CA . LEU A 1 87 ? -3.880 9.939 -0.802 1.00 76.25 87 LEU A CA 1
ATOM 660 C C . LEU A 1 87 ? -5.173 10.764 -0.734 1.00 76.25 87 LEU A C 1
ATOM 662 O O . LEU A 1 87 ? -6.123 10.357 -0.068 1.00 76.25 87 LEU A O 1
ATOM 666 N N . PHE A 1 88 ? -5.206 11.937 -1.369 1.00 81.31 88 PHE A N 1
ATOM 667 C CA . PHE A 1 88 ? -6.305 12.896 -1.220 1.00 81.31 88 PHE A CA 1
ATOM 668 C C . PHE A 1 88 ? -7.334 12.822 -2.344 1.00 81.31 88 PHE A C 1
ATOM 670 O O . PHE A 1 88 ? -8.449 13.323 -2.201 1.00 81.31 88 PHE A O 1
ATOM 677 N N . THR A 1 89 ? -6.973 12.200 -3.459 1.00 82.12 89 THR A N 1
ATOM 678 C CA . THR A 1 89 ? -7.844 11.993 -4.611 1.00 82.12 89 THR A CA 1
ATOM 679 C C . THR A 1 89 ? -7.764 10.540 -5.042 1.00 82.12 89 THR A C 1
ATOM 681 O O . THR A 1 89 ? -6.787 9.855 -4.754 1.00 82.12 89 THR A O 1
ATOM 684 N N . THR A 1 90 ? -8.798 10.045 -5.722 1.00 82.25 90 THR A N 1
ATOM 685 C CA . THR A 1 90 ? -8.750 8.705 -6.310 1.00 82.25 90 THR A CA 1
ATOM 686 C C . THR A 1 90 ? -7.632 8.669 -7.358 1.00 82.25 90 THR A C 1
ATOM 688 O O . THR A 1 90 ? -7.732 9.401 -8.345 1.00 82.25 90 THR A O 1
ATOM 691 N N . PRO A 1 91 ? -6.566 7.874 -7.157 1.00 77.94 91 PRO A N 1
ATOM 692 C CA . PRO A 1 91 ? -5.445 7.862 -8.079 1.00 77.94 91 PRO A CA 1
ATOM 693 C C . PRO A 1 91 ? -5.822 7.102 -9.355 1.00 77.94 91 PRO A C 1
ATOM 695 O O . PRO A 1 91 ? -6.409 6.021 -9.285 1.00 77.94 91 PRO A O 1
ATOM 698 N N . ASP A 1 92 ? -5.446 7.645 -10.512 1.00 84.56 92 ASP A N 1
ATOM 699 C CA . ASP A 1 92 ? -5.423 6.889 -11.766 1.00 84.56 92 ASP A CA 1
ATOM 700 C C . ASP A 1 92 ? -4.149 6.039 -11.782 1.00 84.56 92 ASP A C 1
ATOM 702 O O . ASP A 1 92 ? -3.084 6.481 -12.216 1.00 84.56 92 ASP A O 1
ATOM 706 N N . ALA A 1 93 ? -4.243 4.860 -11.169 1.00 86.81 93 ALA A N 1
ATOM 707 C CA . ALA A 1 93 ? -3.110 3.980 -10.948 1.00 86.81 93 ALA A CA 1
ATOM 708 C C . ALA A 1 93 ? -3.409 2.560 -11.420 1.00 86.81 93 ALA A C 1
ATOM 710 O O . ALA A 1 93 ? -4.430 1.954 -11.087 1.00 86.81 93 ALA A O 1
ATOM 711 N N . MET A 1 94 ? -2.454 1.998 -12.145 1.00 90.88 94 MET A N 1
ATOM 712 C CA . MET A 1 94 ? -2.418 0.590 -12.479 1.00 90.88 94 MET A CA 1
ATOM 713 C C . MET A 1 94 ? -1.677 -0.158 -11.383 1.00 90.88 94 MET A C 1
ATOM 715 O O . MET A 1 94 ? -0.505 0.124 -11.138 1.00 90.88 94 MET A O 1
ATOM 719 N N . LEU A 1 95 ? -2.351 -1.146 -10.786 1.00 92.06 95 LEU A N 1
ATOM 720 C CA . LEU A 1 95 ? -1.801 -1.957 -9.697 1.00 92.06 95 LEU A CA 1
ATOM 721 C C . LEU A 1 95 ? -1.091 -1.051 -8.672 1.00 92.06 95 LEU A C 1
ATOM 723 O O . LEU A 1 95 ? 0.139 -1.054 -8.602 1.00 92.06 95 LEU A O 1
ATOM 727 N N . PRO A 1 96 ? -1.846 -0.217 -7.925 1.00 90.25 96 PRO A N 1
ATOM 728 C CA . PRO A 1 96 ? -1.249 0.635 -6.905 1.00 90.25 96 PRO A CA 1
ATOM 729 C C . PRO A 1 96 ? -0.451 -0.221 -5.909 1.00 90.25 96 PRO A C 1
ATOM 731 O O . PRO A 1 96 ? -0.712 -1.424 -5.804 1.00 90.25 96 PRO A O 1
ATOM 734 N N . PRO A 1 97 ? 0.490 0.372 -5.159 1.00 90.12 97 PRO A N 1
ATOM 735 C CA . PRO A 1 97 ? 1.406 -0.387 -4.315 1.00 90.12 97 PRO A CA 1
ATOM 736 C C . PRO A 1 97 ? 0.714 -1.460 -3.466 1.00 90.12 97 PRO A C 1
ATOM 738 O O . PRO A 1 97 ? -0.348 -1.222 -2.887 1.00 90.12 97 PRO A O 1
ATOM 741 N N . ASN A 1 98 ? 1.320 -2.649 -3.424 1.00 91.38 98 ASN A N 1
ATOM 742 C CA . ASN A 1 98 ? 0.822 -3.894 -2.821 1.00 91.38 98 ASN A CA 1
ATOM 743 C C . ASN A 1 98 ? -0.345 -4.596 -3.537 1.00 91.38 98 ASN A C 1
ATOM 745 O O . ASN A 1 98 ? -0.609 -5.759 -3.228 1.00 91.38 98 ASN A O 1
ATOM 749 N N . ALA A 1 99 ? -1.033 -3.970 -4.498 1.00 92.50 99 ALA A N 1
ATOM 750 C CA . ALA A 1 99 ? -2.159 -4.610 -5.186 1.00 92.50 99 ALA A CA 1
ATOM 751 C C . ALA A 1 99 ? -1.726 -5.850 -5.982 1.00 92.50 99 ALA A C 1
ATOM 753 O O . ALA A 1 99 ? -2.450 -6.842 -6.022 1.00 92.50 99 ALA A O 1
ATOM 754 N N . ALA A 1 100 ? -0.533 -5.816 -6.580 1.00 94.25 100 ALA A N 1
ATOM 755 C CA . ALA A 1 100 ? 0.019 -6.932 -7.343 1.00 94.25 100 ALA A CA 1
ATOM 756 C C . ALA A 1 100 ? 0.240 -8.197 -6.484 1.00 94.25 100 ALA A C 1
ATOM 758 O O . ALA A 1 100 ? 0.016 -9.311 -6.962 1.00 94.25 100 ALA A O 1
ATOM 759 N N . MET A 1 101 ? 0.583 -8.034 -5.199 1.00 92.69 101 MET A N 1
ATOM 760 C CA . MET A 1 101 ? 0.860 -9.153 -4.288 1.00 92.69 101 MET A CA 1
ATOM 761 C C . MET A 1 101 ? -0.358 -10.048 -4.052 1.00 92.69 101 MET A C 1
ATOM 763 O O . MET A 1 101 ? -0.201 -11.249 -3.847 1.00 92.69 101 MET A O 1
ATOM 767 N N . VAL A 1 102 ? -1.573 -9.493 -4.122 1.00 93.62 102 VAL A N 1
ATOM 768 C CA . VAL A 1 102 ? -2.817 -10.271 -3.980 1.00 93.62 102 VAL A CA 1
ATOM 769 C C . VAL A 1 102 ? -2.940 -11.329 -5.080 1.00 93.62 102 VAL A C 1
ATOM 771 O O . VAL A 1 102 ? -3.492 -12.401 -4.846 1.00 93.62 102 VAL A O 1
ATOM 774 N N . TYR A 1 103 ? -2.362 -11.061 -6.252 1.00 93.94 103 TYR A N 1
ATOM 775 C CA . TYR A 1 103 ? -2.325 -11.979 -7.389 1.00 93.94 103 TYR A CA 1
ATOM 776 C C . TYR A 1 103 ? -1.041 -12.826 -7.435 1.00 93.94 103 TYR A C 1
ATOM 778 O O . TYR A 1 103 ? -0.795 -13.501 -8.432 1.00 93.94 103 TYR A O 1
ATOM 786 N N . GLY A 1 104 ? -0.205 -12.789 -6.390 1.00 93.44 104 GLY A N 1
ATOM 787 C CA . GLY A 1 104 ? 1.075 -13.503 -6.350 1.00 93.44 104 GLY A CA 1
ATOM 788 C C . GLY A 1 104 ? 2.164 -12.897 -7.242 1.00 93.44 104 GLY A C 1
ATOM 789 O O . GLY A 1 104 ? 3.142 -13.570 -7.543 1.00 93.44 104 GLY A O 1
ATOM 790 N N . LEU A 1 105 ? 2.004 -11.645 -7.678 1.00 94.12 105 LEU A N 1
ATOM 791 C CA . LEU A 1 105 ? 2.980 -10.945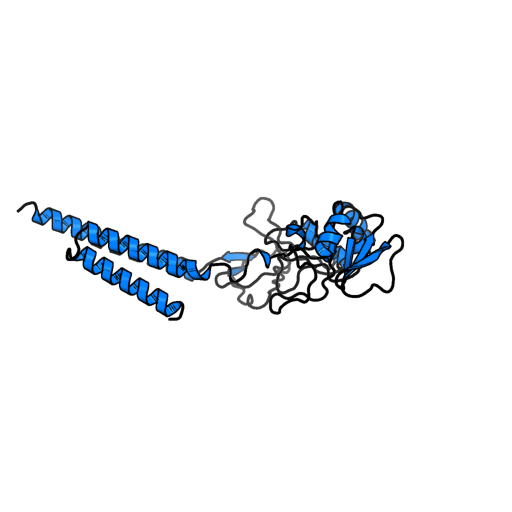 -8.512 1.00 94.12 105 LEU A CA 1
ATOM 792 C C . LEU A 1 105 ? 3.934 -10.127 -7.635 1.00 94.12 105 LEU A C 1
ATOM 794 O O . LEU A 1 105 ? 3.495 -9.392 -6.746 1.00 94.12 105 LEU A O 1
ATOM 798 N N . TYR A 1 106 ? 5.235 -10.221 -7.908 1.00 92.56 106 TYR A N 1
ATOM 799 C CA . TYR A 1 106 ? 6.249 -9.426 -7.216 1.00 92.56 106 TYR A CA 1
ATOM 800 C C . TYR A 1 106 ? 6.302 -8.007 -7.786 1.00 92.56 106 TYR A C 1
ATOM 802 O O . TYR A 1 106 ? 6.547 -7.842 -8.974 1.00 92.56 106 TYR A O 1
ATOM 810 N N . ASP A 1 107 ? 6.115 -6.988 -6.952 1.00 91.94 107 ASP A N 1
ATOM 811 C CA . ASP A 1 107 ? 6.117 -5.575 -7.359 1.00 91.94 107 ASP A CA 1
ATOM 812 C C . ASP A 1 107 ? 7.435 -4.884 -6.964 1.00 91.94 107 ASP A C 1
ATOM 814 O O . ASP A 1 107 ? 8.058 -5.231 -5.958 1.00 91.94 107 ASP A O 1
ATOM 818 N N . VAL A 1 108 ? 7.874 -3.916 -7.770 1.00 92.06 108 VAL A N 1
ATOM 819 C CA . VAL A 1 108 ? 8.961 -2.982 -7.429 1.00 92.06 108 VAL A CA 1
ATOM 820 C C . VAL A 1 108 ? 8.461 -1.814 -6.567 1.00 92.06 108 VAL A C 1
ATOM 822 O O . VAL A 1 108 ? 9.245 -1.144 -5.903 1.00 92.06 108 VAL A O 1
ATOM 825 N N . GLN A 1 109 ? 7.161 -1.550 -6.567 1.00 92.38 109 GLN A N 1
ATOM 826 C CA . GLN A 1 109 ? 6.536 -0.583 -5.674 1.00 92.38 109 GLN A CA 1
ATOM 827 C C . GLN A 1 109 ? 6.200 -1.222 -4.320 1.00 92.38 109 GLN A C 1
ATOM 829 O O . GLN A 1 109 ? 6.191 -2.442 -4.166 1.00 92.38 109 GLN A O 1
ATOM 834 N N . GLY A 1 110 ? 5.839 -0.399 -3.336 1.00 90.75 110 GLY A N 1
ATOM 835 C CA . GLY A 1 110 ? 5.405 -0.898 -2.033 1.00 90.75 110 GLY A CA 1
ATOM 836 C C . GLY A 1 110 ? 4.748 0.159 -1.156 1.00 90.75 110 GLY A C 1
ATOM 837 O O . GLY A 1 110 ? 4.979 1.359 -1.314 1.00 90.75 110 GLY A O 1
ATOM 838 N N . TYR A 1 111 ? 3.909 -0.297 -0.230 1.00 90.69 111 TYR A N 1
ATOM 839 C CA . TYR A 1 111 ? 3.372 0.527 0.847 1.00 90.69 111 TYR A CA 1
ATOM 840 C C . TYR A 1 111 ? 3.418 -0.246 2.162 1.00 90.69 111 TYR A C 1
ATOM 842 O O . TYR A 1 111 ? 2.637 -1.168 2.374 1.00 90.69 111 TYR A O 1
ATOM 850 N N . ASP A 1 112 ? 4.316 0.130 3.063 1.00 88.50 112 ASP A N 1
ATOM 851 C CA . ASP A 1 112 ? 4.401 -0.486 4.383 1.00 88.50 112 ASP A CA 1
ATOM 852 C C . ASP A 1 112 ? 4.897 0.543 5.399 1.00 88.50 112 ASP A C 1
ATOM 854 O O . ASP A 1 112 ? 5.688 1.424 5.073 1.00 88.50 112 ASP A O 1
ATOM 858 N N . SER A 1 113 ? 4.444 0.431 6.647 1.00 80.69 113 SER A N 1
ATOM 859 C CA . SER A 1 113 ? 4.997 1.234 7.744 1.00 80.69 113 SER A CA 1
ATOM 860 C C . SER A 1 113 ? 6.471 0.926 7.998 1.00 80.69 113 SER A C 1
ATOM 862 O O . SER A 1 113 ? 7.165 1.751 8.588 1.00 80.69 113 SER A O 1
ATOM 864 N N . LEU A 1 114 ? 6.942 -0.251 7.577 1.00 78.75 114 LEU A N 1
ATOM 865 C CA . LEU A 1 114 ? 8.328 -0.673 7.690 1.00 78.75 114 LEU A CA 1
ATOM 866 C C . LEU A 1 114 ? 8.815 -1.270 6.365 1.00 78.75 114 LEU A C 1
ATOM 868 O O . LEU A 1 114 ? 8.365 -2.326 5.935 1.00 78.75 114 LEU A O 1
ATOM 872 N N . PHE A 1 115 ? 9.820 -0.644 5.765 1.00 78.69 115 PHE A N 1
ATOM 873 C CA . PHE A 1 115 ? 10.618 -1.234 4.692 1.00 78.69 115 PHE A CA 1
ATOM 874 C C . PHE A 1 115 ? 12.104 -1.028 4.970 1.00 78.69 115 PHE A C 1
ATOM 876 O O . PHE A 1 115 ? 12.513 -0.198 5.788 1.00 78.69 115 PHE A O 1
ATOM 883 N N . LEU A 1 116 ? 12.940 -1.811 4.291 1.00 75.00 116 LEU A N 1
ATOM 884 C CA . LEU A 1 116 ? 14.384 -1.691 4.426 1.00 75.00 116 LEU A CA 1
ATOM 885 C C . LEU A 1 116 ? 14.849 -0.334 3.892 1.00 75.00 116 LEU A C 1
ATOM 887 O O . LEU A 1 116 ? 14.553 0.033 2.756 1.00 75.00 116 LEU A O 1
ATOM 891 N N . ARG A 1 117 ? 15.660 0.377 4.681 1.00 69.69 117 ARG A N 1
ATOM 892 C CA . ARG A 1 117 ? 16.302 1.633 4.255 1.00 69.69 117 ARG A CA 1
ATOM 893 C C . ARG A 1 117 ? 17.067 1.464 2.936 1.00 69.69 117 ARG A C 1
ATOM 895 O O . ARG A 1 117 ? 17.058 2.367 2.105 1.00 69.69 117 ARG A O 1
ATOM 902 N N . SER A 1 118 ? 17.721 0.315 2.742 1.00 70.25 118 SER A N 1
ATOM 903 C CA . SER A 1 118 ? 18.432 0.001 1.497 1.00 70.25 118 SER A CA 1
ATOM 904 C C . SER A 1 118 ? 17.493 0.011 0.294 1.00 70.25 118 SER A C 1
ATOM 906 O O . SER A 1 118 ? 17.821 0.628 -0.709 1.00 70.25 118 SER A O 1
ATOM 908 N N . TYR A 1 119 ? 16.298 -0.560 0.435 1.00 80.50 119 TYR A N 1
ATOM 909 C CA . TYR A 1 119 ? 15.312 -0.642 -0.636 1.00 80.50 119 TYR A CA 1
ATOM 910 C C . TYR A 1 119 ? 14.741 0.726 -1.036 1.00 80.50 119 TYR A C 1
ATOM 912 O O . TYR A 1 119 ? 14.575 1.022 -2.215 1.00 80.50 119 TYR A O 1
ATOM 920 N N . GLN A 1 120 ? 14.500 1.612 -0.067 1.00 80.56 120 GLN A N 1
ATOM 921 C CA . GLN A 1 120 ? 14.098 2.988 -0.376 1.00 80.56 120 GLN A CA 1
ATOM 922 C C . GLN A 1 120 ? 15.201 3.736 -1.127 1.00 80.56 120 GLN A C 1
ATOM 924 O O . GLN A 1 120 ? 14.933 4.408 -2.118 1.00 80.56 120 GLN A O 1
ATOM 929 N N . ARG A 1 121 ? 16.450 3.602 -0.667 1.00 74.88 121 ARG A N 1
ATOM 930 C CA . ARG A 1 121 ? 17.615 4.224 -1.305 1.00 74.88 121 ARG A CA 1
ATOM 931 C C . ARG A 1 121 ? 17.809 3.714 -2.732 1.00 74.88 121 ARG A C 1
ATOM 933 O O . ARG A 1 121 ? 18.089 4.489 -3.637 1.00 74.88 121 ARG A O 1
ATOM 940 N N . GLU A 1 122 ? 17.659 2.413 -2.917 1.00 76.75 122 GLU A N 1
ATOM 941 C CA . GLU A 1 122 ? 17.670 1.740 -4.210 1.00 76.75 122 GLU A CA 1
ATOM 942 C C . GLU A 1 122 ? 16.643 2.331 -5.166 1.00 76.75 122 GLU A C 1
ATOM 944 O O . GLU A 1 122 ? 16.986 2.748 -6.273 1.00 76.75 122 GLU A O 1
ATOM 949 N N . LEU A 1 123 ? 15.386 2.408 -4.729 1.00 84.75 123 LEU A N 1
ATOM 950 C CA . LEU A 1 123 ? 14.337 2.933 -5.583 1.00 84.75 123 LEU A CA 1
ATOM 951 C C . LEU A 1 123 ? 14.487 4.440 -5.811 1.00 84.75 123 LEU A C 1
ATOM 953 O O . LEU A 1 123 ? 14.141 4.914 -6.885 1.00 84.75 123 LEU A O 1
ATOM 957 N N . ALA A 1 124 ? 15.081 5.181 -4.872 1.00 82.94 124 ALA A N 1
ATOM 958 C CA . ALA A 1 124 ? 15.422 6.586 -5.077 1.00 82.94 124 ALA A CA 1
ATOM 959 C C . ALA A 1 124 ? 16.429 6.789 -6.214 1.00 82.94 124 ALA A C 1
ATOM 961 O O . ALA A 1 124 ? 16.310 7.741 -6.982 1.00 82.94 124 ALA A O 1
ATOM 962 N N . LEU A 1 125 ? 17.392 5.874 -6.357 1.00 79.06 125 LEU A N 1
ATOM 963 C CA . LEU A 1 125 ? 18.346 5.882 -7.466 1.00 79.06 125 LEU A CA 1
ATOM 964 C C . LEU A 1 125 ? 17.663 5.525 -8.786 1.00 79.06 125 LEU A C 1
ATOM 966 O O . LEU A 1 125 ? 17.888 6.196 -9.788 1.00 79.06 125 LEU A O 1
ATOM 970 N N . VAL A 1 126 ? 16.798 4.505 -8.777 1.00 83.44 126 VAL A N 1
ATOM 971 C CA . VAL A 1 126 ? 15.998 4.121 -9.950 1.00 83.44 126 VAL A CA 1
ATOM 972 C C . VAL A 1 126 ? 15.120 5.279 -10.410 1.00 83.44 126 VAL A C 1
ATOM 974 O O . VAL A 1 126 ? 15.085 5.590 -11.597 1.00 83.44 126 VAL A O 1
ATOM 977 N N . GLU A 1 127 ? 14.420 5.919 -9.479 1.00 84.69 127 GLU A N 1
ATOM 978 C CA . GLU A 1 127 ? 13.542 7.039 -9.772 1.00 84.69 127 GLU A CA 1
ATOM 979 C C . GLU A 1 127 ? 14.338 8.287 -10.129 1.00 84.69 127 GLU A C 1
ATOM 981 O O . GLU A 1 127 ? 13.870 9.054 -10.957 1.00 84.69 127 GLU A O 1
ATOM 986 N N . GLY A 1 128 ? 15.507 8.511 -9.534 1.00 79.69 128 GLY A N 1
ATOM 987 C CA . GLY A 1 128 ? 16.282 9.745 -9.635 1.00 79.69 128 GLY A CA 1
ATOM 988 C C . GLY A 1 128 ? 15.823 10.849 -8.667 1.00 79.69 128 GLY A C 1
ATOM 989 O O . GLY A 1 128 ? 16.060 12.029 -8.904 1.00 79.69 128 GLY A O 1
ATOM 990 N N . THR A 1 129 ? 15.036 10.499 -7.648 1.00 79.75 129 THR A N 1
ATOM 991 C CA . THR A 1 129 ? 14.505 11.395 -6.605 1.00 79.75 129 THR A CA 1
ATOM 992 C C . THR A 1 129 ? 13.904 10.551 -5.475 1.00 79.75 129 THR A C 1
ATOM 994 O O . THR A 1 129 ? 13.839 9.332 -5.607 1.00 79.75 129 THR A O 1
ATOM 997 N N . ASP A 1 130 ? 13.424 11.168 -4.393 1.00 81.56 130 ASP A N 1
ATOM 998 C CA . ASP A 1 130 ? 12.698 10.449 -3.337 1.00 81.56 130 ASP A CA 1
ATOM 999 C C . ASP A 1 130 ? 11.494 9.695 -3.948 1.00 81.56 130 ASP A C 1
ATOM 1001 O O . ASP A 1 130 ? 10.615 10.332 -4.549 1.00 81.56 130 ASP A O 1
ATOM 1005 N N . PRO A 1 131 ? 11.454 8.350 -3.865 1.00 85.19 131 PRO A N 1
ATOM 1006 C CA . PRO A 1 131 ? 10.387 7.548 -4.450 1.00 85.19 131 PRO A CA 1
ATOM 1007 C C . PRO A 1 131 ? 9.093 7.655 -3.637 1.00 85.19 131 PRO A C 1
ATOM 1009 O O . PRO A 1 131 ? 8.037 7.232 -4.111 1.00 85.19 131 PRO A O 1
ATOM 1012 N N . SER A 1 132 ? 9.165 8.201 -2.420 1.00 86.81 132 SER A N 1
ATOM 1013 C CA . SER A 1 132 ? 8.016 8.422 -1.561 1.00 86.81 132 SER A CA 1
ATOM 1014 C C . SER A 1 132 ? 7.307 9.732 -1.916 1.00 86.81 132 SER A C 1
ATOM 1016 O O . SER A 1 132 ? 7.946 10.784 -2.028 1.00 86.81 132 SER A O 1
ATOM 1018 N N . PRO A 1 133 ? 5.974 9.721 -2.081 1.00 80.25 133 PRO A N 1
ATOM 1019 C CA . PRO A 1 133 ? 5.214 10.951 -2.243 1.00 80.25 133 PRO A CA 1
ATOM 1020 C C . PRO A 1 133 ? 5.288 11.799 -0.953 1.00 80.25 133 PRO A C 1
ATOM 1022 O O . PRO A 1 133 ? 5.325 11.235 0.146 1.00 80.25 133 PRO A O 1
ATOM 1025 N N . PRO A 1 134 ? 5.290 13.145 -1.037 1.00 75.19 134 PRO A N 1
ATOM 1026 C CA . PRO A 1 134 ? 5.367 14.026 0.136 1.00 75.19 134 PRO A CA 1
ATOM 1027 C C . PRO A 1 134 ? 4.302 13.756 1.205 1.00 75.19 134 PRO A C 1
ATOM 1029 O O . PRO A 1 134 ? 4.537 13.978 2.391 1.00 75.19 134 PRO A O 1
ATOM 1032 N N . GLU A 1 135 ? 3.135 13.287 0.776 1.00 77.44 135 GLU A N 1
ATOM 1033 C CA . GLU A 1 135 ? 1.983 12.966 1.609 1.00 77.44 135 GLU A CA 1
ATOM 1034 C C . GLU A 1 135 ? 2.182 11.680 2.419 1.00 77.44 135 GLU A C 1
ATOM 1036 O O . GLU A 1 135 ? 1.501 11.482 3.425 1.00 77.44 135 GLU A O 1
ATOM 1041 N N . ASN A 1 136 ? 3.077 10.785 1.980 1.00 80.94 136 ASN A N 1
ATOM 1042 C CA . ASN A 1 136 ? 3.249 9.475 2.591 1.00 80.94 136 ASN A CA 1
ATOM 1043 C C . ASN A 1 136 ? 4.665 8.906 2.409 1.00 80.94 136 ASN A C 1
ATOM 1045 O O . ASN A 1 136 ? 4.961 8.215 1.435 1.00 80.94 136 ASN A O 1
ATOM 1049 N N . GLY A 1 137 ? 5.507 9.109 3.424 1.00 79.88 137 GLY A N 1
ATOM 1050 C CA . GLY A 1 137 ? 6.860 8.543 3.490 1.00 79.88 137 GLY A CA 1
ATOM 1051 C C . GLY A 1 137 ? 6.917 7.014 3.597 1.00 79.88 137 GLY A C 1
ATOM 1052 O O . GLY A 1 137 ? 7.988 6.440 3.453 1.00 79.88 137 GLY A O 1
ATOM 1053 N N . ASN A 1 138 ? 5.784 6.346 3.835 1.00 84.75 138 ASN A N 1
ATOM 1054 C CA . ASN A 1 138 ? 5.715 4.889 3.959 1.00 84.75 138 ASN A CA 1
ATOM 1055 C C . ASN A 1 138 ? 5.512 4.185 2.602 1.00 84.75 138 ASN A C 1
ATOM 1057 O O . ASN A 1 138 ? 5.333 2.969 2.540 1.00 84.75 138 ASN A O 1
ATOM 1061 N N . MET A 1 139 ? 5.513 4.940 1.506 1.00 87.75 139 MET A N 1
ATOM 1062 C CA . MET A 1 139 ? 5.293 4.422 0.162 1.00 87.75 139 MET A CA 1
ATOM 1063 C C . MET A 1 139 ? 6.527 4.556 -0.701 1.00 87.75 139 MET A C 1
ATOM 1065 O O . MET A 1 139 ? 7.271 5.518 -0.571 1.00 87.75 139 MET A O 1
ATOM 1069 N N . VAL A 1 140 ? 6.708 3.626 -1.626 1.00 89.81 140 VAL A N 1
ATOM 1070 C CA . VAL A 1 140 ? 7.756 3.675 -2.640 1.00 89.81 140 VAL A CA 1
ATOM 1071 C C . VAL A 1 140 ? 7.106 3.432 -3.999 1.00 89.81 140 VAL A C 1
ATOM 1073 O O . VAL A 1 140 ? 6.457 2.407 -4.220 1.00 89.81 140 VAL A O 1
ATOM 1076 N N . LEU A 1 141 ? 7.189 4.436 -4.873 1.00 91.19 141 LEU A N 1
ATOM 1077 C CA . LEU A 1 141 ? 6.497 4.474 -6.159 1.00 91.19 141 LEU A CA 1
ATOM 1078 C C . LEU A 1 141 ? 7.479 4.387 -7.322 1.00 91.19 141 LEU A C 1
ATOM 1080 O O . LEU A 1 141 ? 8.588 4.912 -7.256 1.00 91.19 141 LEU A O 1
ATOM 1084 N N . VAL A 1 142 ? 7.008 3.794 -8.416 1.00 93.12 142 VAL A N 1
ATOM 1085 C CA . VAL A 1 142 ? 7.640 3.887 -9.731 1.00 93.12 142 VAL A CA 1
ATOM 1086 C C . VAL A 1 142 ? 6.807 4.861 -10.551 1.00 93.12 142 VAL A C 1
ATOM 1088 O O . VAL A 1 142 ? 5.668 4.561 -10.907 1.00 93.12 142 VAL A O 1
ATOM 1091 N N . ARG A 1 143 ? 7.344 6.044 -10.847 1.00 91.06 143 ARG A N 1
ATOM 1092 C CA . ARG A 1 143 ? 6.607 7.103 -11.564 1.00 91.06 143 ARG A CA 1
ATOM 1093 C C . ARG A 1 143 ? 7.133 7.333 -12.965 1.00 91.06 143 ARG A C 1
ATOM 1095 O O . ARG A 1 143 ? 6.440 7.937 -13.785 1.00 91.06 143 ARG A O 1
ATOM 1102 N N . ARG A 1 144 ? 8.365 6.905 -13.241 1.00 89.44 144 ARG A N 1
ATOM 1103 C CA . ARG A 1 144 ? 9.078 7.251 -14.470 1.00 89.44 144 ARG A CA 1
ATOM 1104 C C . ARG A 1 144 ? 9.689 6.027 -15.126 1.00 89.44 144 ARG A C 1
ATOM 1106 O O . ARG A 1 144 ? 10.158 5.111 -14.467 1.00 89.44 144 ARG A O 1
ATOM 1113 N N . ASN A 1 145 ? 9.744 6.064 -16.451 1.00 90.31 145 ASN A N 1
ATOM 1114 C CA . ASN A 1 145 ? 10.533 5.123 -17.229 1.00 90.31 145 ASN A CA 1
ATOM 1115 C C . ASN A 1 145 ? 12.006 5.567 -17.226 1.00 90.31 145 ASN A C 1
ATOM 1117 O O . ASN A 1 145 ? 12.376 6.448 -18.003 1.00 90.31 145 ASN A O 1
ATOM 1121 N N . THR A 1 146 ? 12.834 4.987 -16.357 1.00 87.31 146 THR A N 1
ATOM 1122 C CA . THR A 1 146 ? 14.277 5.277 -16.285 1.00 87.31 146 THR A CA 1
ATOM 1123 C C . THR A 1 146 ? 15.105 4.082 -16.767 1.00 87.31 146 THR A C 1
ATOM 1125 O O . THR A 1 146 ? 14.641 2.945 -16.683 1.00 87.31 146 THR A O 1
ATOM 1128 N N . PRO A 1 147 ? 16.350 4.283 -17.243 1.00 83.38 147 PRO A N 1
ATOM 1129 C CA . PRO A 1 147 ? 17.226 3.172 -17.623 1.00 83.38 147 PRO A CA 1
ATOM 1130 C C . PRO A 1 147 ? 17.439 2.149 -16.496 1.00 83.38 147 PRO A C 1
ATOM 1132 O O . PRO A 1 147 ? 17.480 0.948 -16.752 1.00 83.38 147 PRO A O 1
ATOM 1135 N N . LEU A 1 148 ? 17.520 2.616 -15.246 1.00 83.69 148 LEU A N 1
ATOM 1136 C CA . LEU A 1 148 ? 17.687 1.765 -14.066 1.00 83.69 148 LEU A CA 1
ATOM 1137 C C . LEU A 1 148 ? 16.436 0.939 -13.740 1.00 83.69 148 LEU A C 1
ATOM 1139 O O . LEU A 1 148 ? 16.559 -0.155 -13.190 1.00 83.69 148 LEU A O 1
ATOM 1143 N N . LEU A 1 149 ? 15.241 1.401 -14.123 1.00 88.50 149 LEU A N 1
ATOM 1144 C CA . LEU A 1 149 ? 14.008 0.646 -13.908 1.00 88.50 149 LEU A CA 1
ATOM 1145 C C . LEU A 1 149 ? 14.013 -0.686 -14.673 1.00 88.50 149 LEU A C 1
ATOM 1147 O O . LEU A 1 149 ? 13.589 -1.707 -14.136 1.00 88.50 149 LEU A O 1
ATOM 1151 N N . TRP A 1 150 ? 14.576 -0.700 -15.885 1.00 87.06 150 TRP A N 1
ATOM 1152 C CA . TRP A 1 150 ? 14.745 -1.91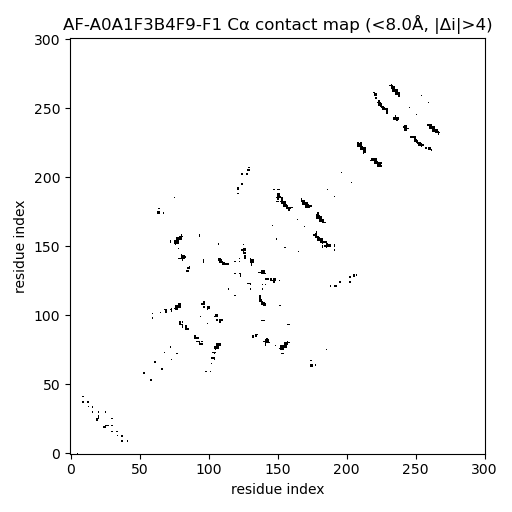3 -16.701 1.00 87.06 150 TRP A CA 1
ATOM 1153 C C . TRP A 1 150 ? 15.726 -2.923 -16.108 1.00 87.06 150 TRP A C 1
ATOM 1155 O O . TRP A 1 150 ? 15.759 -4.072 -16.538 1.00 87.06 150 TRP A O 1
ATOM 1165 N N . LYS A 1 151 ? 16.529 -2.504 -15.127 1.00 83.94 151 LYS A N 1
ATOM 1166 C CA . LYS A 1 151 ? 17.378 -3.395 -14.337 1.00 83.94 151 LYS A CA 1
ATOM 1167 C C . LYS A 1 151 ? 16.685 -3.868 -13.065 1.00 83.94 151 LYS A C 1
ATOM 1169 O O . LYS A 1 151 ? 16.957 -4.973 -12.624 1.00 83.94 151 LYS A O 1
ATOM 1174 N N . ALA A 1 152 ? 15.768 -3.075 -12.517 1.00 84.56 152 ALA A N 1
ATOM 1175 C CA . ALA A 1 152 ? 15.017 -3.384 -11.302 1.00 84.56 152 ALA A CA 1
ATOM 1176 C C . ALA A 1 152 ? 13.818 -4.333 -11.513 1.00 84.56 152 ALA A C 1
ATOM 1178 O O . ALA A 1 152 ? 13.388 -4.997 -10.564 1.00 84.56 152 ALA A O 1
ATOM 1179 N N . ALA A 1 153 ? 13.259 -4.383 -12.727 1.00 90.56 153 ALA A N 1
ATOM 1180 C CA . ALA A 1 153 ? 12.071 -5.167 -13.063 1.00 90.56 153 ALA A CA 1
ATOM 1181 C C . ALA A 1 153 ? 12.247 -5.966 -14.358 1.00 90.56 153 ALA A C 1
ATOM 1183 O O . ALA A 1 153 ? 12.799 -5.469 -15.336 1.00 90.56 153 ALA A O 1
ATOM 1184 N N . GLY A 1 154 ? 11.712 -7.189 -14.381 1.00 91.00 154 GLY A N 1
ATOM 1185 C CA . GLY A 1 154 ? 11.671 -8.019 -15.587 1.00 91.00 154 GLY A CA 1
ATOM 1186 C C . GLY A 1 154 ? 10.507 -7.666 -16.510 1.00 91.00 154 GLY A C 1
ATOM 1187 O O . GLY A 1 154 ? 10.617 -7.821 -17.723 1.00 91.00 154 GLY A O 1
ATOM 1188 N N . THR A 1 155 ? 9.402 -7.157 -15.955 1.00 94.31 155 THR A N 1
ATOM 1189 C CA . THR A 1 155 ? 8.226 -6.728 -16.727 1.00 94.31 155 THR A CA 1
ATOM 1190 C C . THR A 1 155 ? 7.834 -5.302 -16.361 1.00 94.31 155 THR A C 1
ATOM 1192 O O . THR A 1 155 ? 7.578 -5.008 -15.198 1.00 94.31 155 THR A O 1
ATOM 1195 N N . ILE A 1 156 ? 7.732 -4.414 -17.346 1.00 94.62 156 ILE A N 1
ATOM 1196 C CA . ILE A 1 156 ? 7.302 -3.025 -17.151 1.00 94.62 156 ILE A CA 1
ATOM 1197 C C . ILE A 1 156 ? 5.911 -2.833 -17.736 1.00 94.62 156 ILE A C 1
ATOM 1199 O O . ILE A 1 156 ? 5.606 -3.323 -18.827 1.00 94.62 156 ILE A O 1
ATOM 1203 N N . LEU A 1 157 ? 5.074 -2.111 -16.996 1.00 95.69 157 LEU A N 1
ATOM 1204 C CA . LEU A 1 157 ? 3.711 -1.808 -17.382 1.00 95.69 157 LEU A CA 1
ATOM 1205 C C . LEU A 1 157 ? 3.526 -0.293 -17.437 1.00 95.69 157 LEU A C 1
ATOM 1207 O O . LEU A 1 157 ? 3.925 0.422 -16.520 1.00 95.69 157 LEU A O 1
ATOM 1211 N N . THR A 1 158 ? 2.846 0.194 -18.470 1.00 94.56 158 THR A N 1
ATOM 1212 C CA . THR A 1 158 ? 2.483 1.614 -18.596 1.00 94.56 158 THR A CA 1
ATOM 1213 C C . THR A 1 158 ? 1.139 1.776 -19.305 1.00 94.56 158 THR A C 1
ATOM 1215 O O . THR A 1 158 ? 0.761 0.955 -20.141 1.00 94.56 158 THR A O 1
ATOM 1218 N N . ASN A 1 159 ? 0.403 2.835 -18.975 1.00 92.06 159 ASN A N 1
ATOM 1219 C CA . ASN A 1 159 ? -0.838 3.231 -19.652 1.00 92.06 159 ASN A CA 1
ATOM 1220 C C . ASN A 1 159 ? -0.586 4.045 -20.939 1.00 92.06 159 ASN A C 1
ATOM 1222 O O . ASN A 1 159 ? -1.488 4.208 -21.758 1.00 92.06 159 ASN A O 1
ATOM 1226 N N . ILE A 1 160 ? 0.643 4.523 -21.145 1.00 90.75 160 ILE A N 1
ATOM 1227 C CA . ILE A 1 160 ? 1.076 5.274 -22.329 1.00 90.75 160 ILE A CA 1
ATOM 1228 C C . ILE A 1 160 ? 2.180 4.474 -23.035 1.00 90.75 160 ILE A C 1
ATOM 1230 O O . ILE A 1 160 ? 3.101 4.004 -22.360 1.00 90.75 160 ILE A O 1
ATOM 1234 N N . PRO A 1 161 ? 2.136 4.311 -24.371 1.00 91.88 161 PRO A N 1
ATOM 1235 C CA . PRO A 1 161 ? 3.176 3.582 -25.085 1.00 91.88 161 PRO A CA 1
ATOM 1236 C C . PRO A 1 161 ? 4.523 4.302 -24.971 1.00 91.88 161 PRO A C 1
ATOM 1238 O O . PRO A 1 161 ? 4.602 5.525 -25.099 1.00 91.88 161 PRO A O 1
ATOM 1241 N N . LEU A 1 162 ? 5.595 3.537 -24.773 1.00 88.62 162 LEU A N 1
ATOM 1242 C CA . LEU A 1 162 ? 6.952 4.075 -24.765 1.00 88.62 162 LEU A CA 1
ATOM 1243 C C . LEU A 1 162 ? 7.445 4.245 -26.210 1.00 88.62 162 LEU A C 1
ATOM 1245 O O . LEU A 1 162 ? 7.538 3.249 -26.930 1.00 88.62 162 LEU A O 1
ATOM 1249 N N . PRO A 1 163 ? 7.764 5.475 -26.657 1.00 82.31 163 PRO A N 1
ATOM 1250 C CA . PRO A 1 163 ? 8.130 5.736 -28.050 1.00 82.31 163 PRO A CA 1
ATOM 1251 C C . PRO A 1 163 ? 9.521 5.202 -28.413 1.00 82.31 163 PRO A C 1
ATOM 1253 O O . PRO A 1 163 ? 9.795 4.947 -29.582 1.00 82.31 163 PRO A O 1
ATOM 1256 N N . GLN A 1 164 ? 10.405 5.048 -27.425 1.00 84.25 164 GLN A N 1
ATOM 1257 C CA . GLN A 1 164 ? 11.765 4.547 -27.596 1.00 84.25 164 GLN A CA 1
ATOM 1258 C C . GLN A 1 164 ? 12.014 3.447 -26.570 1.00 84.25 164 GLN A C 1
ATOM 1260 O O . GLN A 1 164 ? 11.815 3.657 -25.371 1.00 84.25 164 GLN A O 1
ATOM 1265 N N . LEU A 1 165 ? 12.435 2.279 -27.054 1.00 86.56 165 LEU A N 1
ATOM 1266 C CA . LEU A 1 165 ? 12.763 1.135 -26.213 1.00 86.56 165 LEU A CA 1
ATOM 1267 C C . LEU A 1 165 ? 14.283 1.012 -26.070 1.00 86.56 165 LEU A C 1
ATOM 1269 O O . LEU A 1 165 ? 14.995 1.150 -27.070 1.00 86.56 165 LEU A O 1
ATOM 1273 N N . PRO A 1 166 ? 14.793 0.746 -24.857 1.00 83.94 166 PRO A N 1
ATOM 1274 C CA . PRO A 1 166 ? 16.196 0.412 -24.672 1.00 83.94 166 PRO A CA 1
ATOM 1275 C C . PRO A 1 166 ? 16.578 -0.858 -25.453 1.00 83.94 166 PRO A C 1
ATOM 1277 O O . PRO A 1 166 ? 15.723 -1.718 -25.694 1.00 83.94 166 PRO A O 1
ATOM 1280 N N . PRO A 1 167 ? 17.863 -1.037 -25.804 1.00 83.19 167 PRO A N 1
ATOM 1281 C CA . PRO A 1 167 ? 18.357 -2.313 -26.311 1.00 83.19 167 PRO A CA 1
ATOM 1282 C C . PRO A 1 167 ? 18.035 -3.457 -25.339 1.00 83.19 167 PRO A C 1
ATOM 1284 O O . PRO A 1 167 ? 18.210 -3.312 -24.131 1.00 83.19 167 PRO A O 1
ATOM 1287 N N . GLY A 1 168 ? 17.574 -4.597 -25.862 1.00 84.19 168 GLY A N 1
ATOM 1288 C CA . GLY A 1 168 ? 17.193 -5.743 -25.028 1.00 84.19 168 GLY A CA 1
ATOM 1289 C C . GLY A 1 168 ? 15.841 -5.587 -24.322 1.00 84.19 168 GLY A C 1
ATOM 1290 O O . GLY A 1 168 ? 15.592 -6.267 -23.328 1.00 84.19 168 GLY A O 1
ATOM 1291 N N . VAL A 1 169 ? 14.960 -4.712 -24.805 1.00 89.06 169 VAL A N 1
ATOM 1292 C CA . VAL A 1 169 ? 13.564 -4.652 -24.355 1.00 89.06 169 VAL A CA 1
ATOM 1293 C C . VAL A 1 169 ? 12.641 -5.119 -25.472 1.00 89.06 169 VAL A C 1
ATOM 1295 O O . VAL A 1 169 ? 12.678 -4.582 -26.579 1.00 89.06 169 VAL A O 1
ATOM 1298 N N . GLU A 1 170 ? 11.788 -6.100 -25.174 1.00 91.56 170 GLU A N 1
ATOM 1299 C CA . GLU A 1 170 ? 10.787 -6.615 -26.111 1.00 91.56 170 GLU A CA 1
ATOM 1300 C C . GLU A 1 170 ? 9.366 -6.166 -25.718 1.00 91.56 170 GLU A C 1
ATOM 1302 O O . GLU A 1 170 ? 8.993 -6.224 -24.541 1.00 91.56 170 GLU A O 1
ATOM 1307 N N . PRO A 1 171 ? 8.530 -5.712 -26.670 1.00 94.25 171 PRO A N 1
ATOM 1308 C CA . PRO A 1 171 ? 7.119 -5.474 -26.399 1.00 94.25 171 PRO A CA 1
ATOM 1309 C C . PRO A 1 171 ? 6.364 -6.807 -26.276 1.00 94.25 171 PRO A C 1
ATOM 1311 O O . PRO A 1 171 ? 6.398 -7.640 -27.177 1.00 94.25 171 PRO A O 1
ATOM 1314 N N . LEU A 1 172 ? 5.597 -6.977 -25.198 1.00 93.88 172 LEU A N 1
ATOM 1315 C CA . LEU A 1 172 ? 4.704 -8.128 -24.972 1.00 93.88 172 LEU A CA 1
ATOM 1316 C C . LEU A 1 172 ? 3.251 -7.857 -25.421 1.00 93.88 172 LEU A C 1
ATOM 1318 O O . LEU A 1 172 ? 2.324 -8.643 -25.167 1.00 93.88 172 LEU A O 1
ATOM 1322 N N . GLY A 1 173 ? 3.040 -6.709 -26.066 1.00 93.81 173 GLY A N 1
ATOM 1323 C CA . GLY A 1 173 ? 1.755 -6.225 -26.558 1.00 93.81 173 GLY A CA 1
ATOM 1324 C C . GLY A 1 173 ? 0.944 -5.454 -25.516 1.00 93.81 173 GLY A C 1
ATOM 1325 O O . GLY A 1 173 ? 1.438 -5.075 -24.455 1.00 93.81 173 GLY A O 1
ATOM 1326 N N . THR A 1 174 ? -0.332 -5.240 -25.829 1.00 95.94 174 THR A N 1
ATOM 1327 C CA . THR A 1 174 ? -1.265 -4.460 -25.005 1.00 95.94 174 THR A CA 1
ATOM 1328 C C . THR A 1 174 ? -2.336 -5.370 -24.406 1.00 95.94 174 THR A C 1
ATOM 1330 O O . THR A 1 174 ? -2.786 -6.321 -25.048 1.00 95.94 174 THR A O 1
ATOM 1333 N N . CYS A 1 175 ? -2.749 -5.113 -23.167 1.00 95.62 175 CYS A N 1
ATOM 1334 C CA . CYS A 1 175 ? -3.840 -5.820 -22.500 1.00 95.62 175 CYS A CA 1
ATOM 1335 C C . CYS A 1 175 ? -4.640 -4.843 -21.638 1.00 95.62 175 CYS A C 1
ATOM 1337 O O . CYS A 1 175 ? -4.052 -4.133 -20.836 1.00 95.62 175 CYS A O 1
ATOM 1339 N N . ALA A 1 176 ? -5.965 -4.791 -21.810 1.00 92.56 176 ALA A N 1
ATOM 1340 C CA . ALA A 1 176 ? -6.843 -3.893 -21.047 1.00 92.56 176 ALA A CA 1
ATOM 1341 C C . ALA A 1 176 ? -6.376 -2.415 -21.030 1.00 92.56 176 ALA A C 1
ATOM 1343 O O . ALA A 1 176 ? -6.460 -1.744 -20.009 1.00 92.56 176 ALA A O 1
ATOM 1344 N N . GLY A 1 177 ? -5.851 -1.916 -22.157 1.00 92.00 177 GLY A N 1
ATOM 1345 C CA . GLY A 1 177 ? -5.324 -0.546 -22.267 1.00 92.00 177 GLY A CA 1
ATOM 1346 C C . GLY A 1 177 ? -3.918 -0.337 -21.687 1.00 92.00 177 GLY A C 1
ATOM 1347 O O . GLY A 1 177 ? -3.401 0.771 -21.752 1.00 92.00 177 GLY A O 1
ATOM 1348 N N . VAL A 1 178 ? -3.279 -1.389 -21.171 1.00 95.19 178 VAL A N 1
ATOM 1349 C CA . VAL A 1 178 ? -1.923 -1.361 -20.609 1.00 95.19 178 VAL A CA 1
ATOM 1350 C C . VAL A 1 178 ? -0.925 -1.942 -21.599 1.00 95.19 178 VAL A C 1
ATOM 1352 O O . VAL A 1 178 ? -1.114 -3.052 -22.100 1.00 95.19 178 VAL A O 1
ATOM 1355 N N . TYR A 1 179 ? 0.160 -1.218 -21.846 1.00 96.38 179 TYR A N 1
ATOM 1356 C CA . TYR A 1 179 ? 1.299 -1.678 -22.632 1.00 96.38 179 TYR A CA 1
ATOM 1357 C C . TYR A 1 179 ? 2.277 -2.432 -21.736 1.00 96.38 179 TYR A C 1
ATOM 1359 O O . TYR A 1 179 ? 2.609 -1.977 -20.640 1.00 96.38 179 TYR A O 1
ATOM 1367 N N . LEU A 1 180 ? 2.724 -3.589 -22.216 1.00 95.88 180 LEU A N 1
ATOM 1368 C CA . LEU A 1 180 ? 3.583 -4.513 -21.488 1.00 95.88 180 LEU A CA 1
ATOM 1369 C C . LEU A 1 180 ? 4.916 -4.656 -22.217 1.00 95.88 180 LEU A C 1
ATOM 1371 O O . LEU A 1 180 ? 4.943 -4.876 -23.431 1.00 95.88 180 LEU A O 1
ATOM 1375 N N . TYR A 1 181 ? 6.007 -4.593 -21.467 1.00 95.19 181 TYR A N 1
ATOM 1376 C CA . TYR A 1 181 ? 7.366 -4.718 -21.985 1.00 95.19 181 TYR A CA 1
ATOM 1377 C C . TYR A 1 181 ? 8.175 -5.670 -21.109 1.00 95.19 181 TYR A C 1
ATOM 1379 O O . TYR A 1 181 ? 8.015 -5.654 -19.889 1.00 95.19 181 TYR A O 1
ATOM 1387 N N . ARG A 1 182 ? 9.057 -6.472 -21.710 1.00 93.06 182 ARG A N 1
ATOM 1388 C CA . ARG A 1 182 ? 9.986 -7.347 -20.986 1.00 93.06 182 ARG A CA 1
ATOM 1389 C C . ARG A 1 182 ? 11.417 -6.855 -21.123 1.00 93.06 182 ARG A C 1
ATOM 1391 O O . ARG A 1 182 ? 11.876 -6.584 -22.230 1.00 93.06 182 ARG A O 1
ATOM 1398 N N . ALA A 1 183 ? 12.111 -6.780 -19.994 1.00 88.88 183 ALA A N 1
ATOM 1399 C CA . ALA A 1 183 ? 13.552 -6.588 -19.942 1.00 88.88 183 ALA A CA 1
ATOM 1400 C C . ALA A 1 183 ? 14.259 -7.938 -20.131 1.00 88.88 183 ALA A C 1
ATOM 1402 O O . ALA A 1 183 ? 13.886 -8.922 -19.493 1.00 88.88 183 ALA A O 1
ATOM 1403 N N . SER A 1 184 ? 15.287 -7.988 -20.982 1.00 73.56 184 SER A N 1
ATOM 1404 C CA . SER A 1 184 ? 16.025 -9.234 -21.258 1.00 73.56 184 SER A CA 1
ATOM 1405 C C . SER A 1 184 ? 16.870 -9.720 -20.075 1.00 73.56 184 SER A C 1
ATOM 1407 O O . SER A 1 184 ? 17.113 -10.915 -19.957 1.00 73.56 184 SER A O 1
ATOM 1409 N N . GLU A 1 185 ? 17.322 -8.809 -19.205 1.00 70.44 185 GLU A N 1
ATOM 1410 C CA . GLU A 1 185 ? 18.249 -9.109 -18.101 1.00 70.44 185 GLU A CA 1
ATOM 1411 C C . GLU A 1 185 ? 17.968 -8.216 -16.876 1.00 70.44 185 GLU A C 1
ATOM 1413 O O . GLU A 1 185 ? 18.691 -7.234 -16.647 1.00 70.44 185 GLU A O 1
ATOM 1418 N N . PRO A 1 186 ? 16.907 -8.501 -16.096 1.00 69.88 186 PRO A N 1
ATOM 1419 C CA . PRO A 1 186 ? 16.725 -7.858 -14.803 1.00 69.88 186 PRO A CA 1
ATOM 1420 C C . PRO A 1 186 ? 17.866 -8.277 -13.865 1.00 69.88 186 PRO A C 1
ATOM 1422 O O . PRO A 1 186 ? 18.184 -9.459 -13.736 1.00 69.88 186 PRO A O 1
ATOM 1425 N N . GLU A 1 187 ? 18.495 -7.300 -13.222 1.00 70.44 187 GLU A N 1
ATOM 1426 C CA . GLU A 1 187 ? 19.566 -7.520 -12.253 1.00 70.44 187 GLU A CA 1
ATOM 1427 C C . GLU A 1 187 ? 18.984 -7.557 -10.835 1.00 70.44 187 GLU A C 1
ATOM 1429 O O . GLU A 1 187 ? 17.922 -6.995 -10.547 1.00 70.44 187 GLU A O 1
ATOM 1434 N N . GLY A 1 188 ? 19.690 -8.207 -9.908 1.00 63.91 188 GLY A N 1
ATOM 1435 C CA . GLY A 1 188 ? 19.374 -8.049 -8.497 1.00 63.91 188 GLY A CA 1
ATOM 1436 C C . GLY A 1 188 ? 19.539 -6.582 -8.102 1.00 63.91 188 GLY A C 1
ATOM 1437 O O . GLY A 1 188 ? 20.505 -5.928 -8.487 1.00 63.91 188 GLY A O 1
ATOM 1438 N N . PHE A 1 189 ? 18.626 -6.054 -7.292 1.00 63.53 189 PHE A N 1
ATOM 1439 C CA . PHE A 1 189 ? 18.713 -4.673 -6.802 1.00 63.53 189 PHE A CA 1
ATOM 1440 C C . PHE A 1 189 ? 20.062 -4.355 -6.112 1.00 63.53 189 PHE A C 1
ATOM 1442 O O . PHE A 1 189 ? 20.575 -3.242 -6.223 1.00 63.53 189 PHE A O 1
ATOM 1449 N N . ALA A 1 190 ? 20.686 -5.357 -5.481 1.00 55.84 190 ALA A N 1
ATOM 1450 C CA . ALA A 1 190 ? 22.030 -5.256 -4.911 1.00 55.84 190 ALA A CA 1
ATOM 1451 C C . ALA A 1 190 ? 23.123 -4.972 -5.965 1.00 55.84 190 ALA A C 1
ATOM 1453 O O . ALA A 1 190 ? 24.053 -4.210 -5.698 1.00 55.84 190 ALA A O 1
ATOM 1454 N N . ASP A 1 191 ? 22.994 -5.524 -7.173 1.00 63.00 191 ASP A N 1
ATOM 1455 C CA . ASP A 1 191 ? 23.929 -5.300 -8.283 1.00 63.00 191 ASP A CA 1
ATOM 1456 C C . ASP A 1 191 ? 23.704 -3.929 -8.934 1.00 63.00 191 ASP A C 1
ATOM 1458 O O . ASP A 1 191 ? 24.660 -3.238 -9.303 1.00 63.00 191 ASP A O 1
ATOM 1462 N N . VAL A 1 192 ? 22.442 -3.485 -8.992 1.00 61.19 192 VAL A N 1
ATOM 1463 C CA . VAL A 1 192 ? 22.069 -2.130 -9.426 1.00 61.19 192 VAL A CA 1
ATOM 1464 C C . VAL A 1 192 ? 22.709 -1.077 -8.515 1.00 61.19 192 VAL A C 1
ATOM 1466 O O . VAL A 1 192 ? 23.294 -0.111 -9.005 1.00 61.19 192 VAL A O 1
ATOM 1469 N N . LEU A 1 193 ? 22.686 -1.286 -7.194 1.00 55.69 193 LEU A N 1
ATOM 1470 C CA . LEU A 1 193 ? 23.340 -0.401 -6.221 1.00 55.69 193 LEU A CA 1
ATOM 1471 C C . LEU A 1 193 ? 24.848 -0.300 -6.397 1.00 55.69 193 LEU A C 1
ATOM 1473 O O . LEU A 1 193 ? 25.397 0.800 -6.319 1.00 55.69 193 LEU A O 1
ATOM 1477 N N . ALA A 1 194 ? 25.516 -1.435 -6.613 1.00 57.50 194 ALA A N 1
ATOM 1478 C CA . ALA A 1 194 ? 26.963 -1.465 -6.795 1.00 57.50 194 ALA A CA 1
ATOM 1479 C C . ALA A 1 194 ? 27.399 -0.592 -7.986 1.00 57.50 194 ALA A C 1
ATOM 1481 O O . ALA A 1 194 ? 28.493 -0.030 -7.980 1.00 57.50 194 ALA A O 1
ATOM 1482 N N . LYS A 1 195 ? 26.518 -0.434 -8.982 1.00 53.72 195 LYS A N 1
ATOM 1483 C CA . LYS A 1 195 ? 26.740 0.375 -10.187 1.00 53.72 195 LYS A CA 1
ATOM 1484 C C . LYS A 1 195 ? 26.182 1.797 -10.081 1.00 53.72 195 LYS A C 1
ATOM 1486 O O . LYS A 1 195 ? 26.663 2.676 -10.786 1.00 53.72 195 LYS A O 1
ATOM 1491 N N . ALA A 1 196 ? 25.220 2.066 -9.200 1.00 51.84 196 ALA A N 1
ATOM 1492 C CA . ALA A 1 196 ? 24.545 3.363 -9.117 1.00 51.84 196 ALA A CA 1
ATOM 1493 C C . ALA A 1 196 ? 25.491 4.536 -8.791 1.00 51.84 196 ALA A C 1
ATOM 1495 O O . ALA A 1 196 ? 25.350 5.611 -9.365 1.00 51.84 196 ALA A O 1
ATOM 1496 N N . HIS A 1 197 ? 26.514 4.312 -7.956 1.00 46.78 197 HIS A N 1
ATOM 1497 C CA . HIS A 1 197 ? 27.560 5.308 -7.668 1.00 46.78 197 HIS A CA 1
ATOM 1498 C C . HIS A 1 197 ? 28.401 5.707 -8.895 1.00 46.78 197 HIS A C 1
ATOM 1500 O O . HIS A 1 197 ? 29.027 6.763 -8.888 1.00 46.78 197 HIS A O 1
ATOM 1506 N N . VAL A 1 198 ? 28.425 4.868 -9.934 1.00 48.00 198 VAL A N 1
ATOM 1507 C CA . VAL A 1 198 ? 29.121 5.122 -11.206 1.00 48.00 198 VAL A CA 1
ATOM 1508 C C . VAL A 1 198 ? 28.208 5.846 -12.201 1.00 48.00 198 VAL A C 1
ATOM 1510 O O . VAL A 1 198 ? 28.698 6.493 -13.122 1.00 48.00 198 VAL A O 1
ATOM 1513 N N . LEU A 1 199 ? 26.888 5.737 -12.026 1.00 49.44 199 LEU A N 1
ATOM 1514 C CA . LEU A 1 199 ? 25.901 6.157 -13.017 1.00 49.44 199 LEU A CA 1
ATOM 1515 C C . LEU A 1 199 ? 25.403 7.597 -12.822 1.00 49.44 199 LEU A C 1
ATOM 1517 O O . LEU A 1 199 ? 25.033 8.208 -13.820 1.00 49.44 199 LEU A O 1
ATOM 1521 N N . ASP A 1 200 ? 25.430 8.154 -11.602 1.00 46.09 200 ASP A N 1
ATOM 1522 C CA . ASP A 1 200 ? 25.069 9.565 -11.369 1.00 46.09 200 ASP A CA 1
ATOM 1523 C C . ASP A 1 200 ? 25.614 10.133 -10.027 1.00 46.09 200 ASP A C 1
ATOM 1525 O O . ASP A 1 200 ? 25.133 9.766 -8.948 1.00 46.09 200 ASP A O 1
ATOM 1529 N N . PRO A 1 201 ? 26.607 11.045 -10.057 1.00 44.06 201 PRO A N 1
ATOM 1530 C CA . PRO A 1 201 ? 27.130 11.723 -8.868 1.00 44.06 201 PRO A CA 1
ATOM 1531 C C . PRO A 1 201 ? 26.148 12.693 -8.187 1.00 44.06 201 PRO A C 1
ATOM 1533 O O . PRO A 1 201 ? 26.275 12.916 -6.982 1.00 44.06 201 PRO A O 1
ATOM 1536 N N . GLU A 1 202 ? 25.173 13.269 -8.902 1.00 41.62 202 GLU A N 1
ATOM 1537 C CA . GLU A 1 202 ? 24.187 14.191 -8.314 1.00 41.62 202 GLU A CA 1
ATOM 1538 C C . GLU A 1 202 ? 23.198 13.448 -7.406 1.00 41.62 202 GLU A C 1
ATOM 1540 O O . GLU A 1 202 ? 22.756 13.993 -6.391 1.00 41.62 202 GLU A O 1
ATOM 1545 N N . LEU A 1 203 ? 22.934 12.164 -7.673 1.00 44.78 203 LEU A N 1
ATOM 1546 C CA . LEU A 1 203 ? 22.094 11.319 -6.816 1.00 44.78 203 LEU A CA 1
ATOM 1547 C C .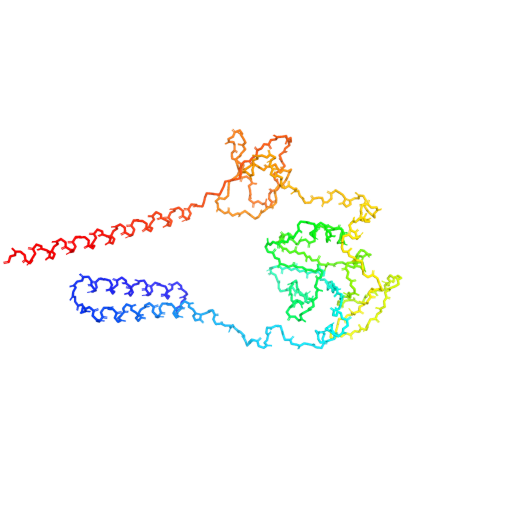 LEU A 1 203 ? 22.683 11.069 -5.423 1.00 44.78 203 LEU A C 1
ATOM 1549 O O . LEU A 1 203 ? 21.938 10.763 -4.491 1.00 44.78 203 LEU A O 1
ATOM 1553 N N . ALA A 1 204 ? 23.992 11.262 -5.236 1.00 39.41 204 ALA A N 1
ATOM 1554 C CA . ALA A 1 204 ? 24.615 11.213 -3.914 1.00 39.41 204 ALA A CA 1
ATOM 1555 C C . ALA A 1 204 ? 24.192 12.387 -3.005 1.00 39.41 204 ALA A C 1
ATOM 1557 O O . ALA A 1 204 ? 24.331 12.285 -1.787 1.00 39.41 204 ALA A O 1
ATOM 1558 N N . SER A 1 205 ? 23.659 13.477 -3.575 1.00 42.50 205 SER A N 1
ATOM 1559 C CA . SER A 1 205 ? 23.180 14.651 -2.827 1.00 42.50 205 SER A CA 1
ATOM 1560 C C . SER A 1 205 ? 21.723 14.536 -2.351 1.00 42.50 205 SER A C 1
ATOM 1562 O O . SER A 1 205 ? 21.330 15.220 -1.408 1.00 42.50 205 SER A O 1
ATOM 1564 N N . PHE A 1 206 ? 20.933 13.627 -2.935 1.00 42.28 206 PHE A N 1
ATOM 1565 C CA . PHE A 1 206 ? 19.524 13.376 -2.594 1.00 42.28 206 PHE A CA 1
ATOM 1566 C C . PHE A 1 206 ? 19.368 12.415 -1.402 1.00 42.28 206 PHE A C 1
ATOM 1568 O O . PHE A 1 206 ? 18.540 11.503 -1.413 1.00 42.28 206 PHE A O 1
ATOM 1575 N N . TRP A 1 207 ? 20.190 12.582 -0.366 1.00 45.19 207 TRP A N 1
ATOM 1576 C CA . TRP A 1 207 ? 20.149 11.708 0.803 1.00 45.19 207 TRP A CA 1
ATOM 1577 C C . TRP A 1 207 ? 18.951 12.054 1.704 1.00 45.19 207 TRP A C 1
ATOM 1579 O O . TRP A 1 207 ? 18.891 13.174 2.222 1.00 45.19 207 TRP A O 1
ATOM 1589 N N . PRO A 1 208 ? 18.005 11.126 1.962 1.00 43.06 208 PRO A N 1
ATOM 1590 C CA . PRO A 1 208 ? 17.047 11.313 3.032 1.00 43.06 208 PRO A CA 1
ATOM 1591 C C . PRO A 1 208 ? 17.818 11.219 4.337 1.00 43.06 208 PRO A C 1
ATOM 1593 O O . PRO A 1 208 ? 18.573 10.283 4.609 1.00 43.06 208 PRO A O 1
ATOM 1596 N N . VAL A 1 209 ? 17.662 12.254 5.129 1.00 48.72 209 VAL A N 1
ATOM 1597 C CA . VAL A 1 209 ? 18.562 12.514 6.222 1.00 48.72 209 VAL A CA 1
ATOM 1598 C C . VAL A 1 209 ? 18.451 11.444 7.298 1.00 48.72 209 VAL A C 1
ATOM 1600 O O . VAL A 1 209 ? 17.372 11.103 7.779 1.00 48.72 209 VAL A O 1
ATOM 1603 N N . GLY A 1 210 ? 19.598 10.844 7.608 1.00 46.28 210 GLY A N 1
ATOM 1604 C CA . GLY A 1 210 ? 19.682 9.736 8.538 1.00 46.28 210 GLY A CA 1
ATOM 1605 C C . GLY A 1 210 ? 19.528 10.229 9.967 1.00 46.28 210 GLY A C 1
ATOM 1606 O O . GLY A 1 210 ? 20.272 11.091 10.423 1.00 46.28 210 GLY A O 1
ATOM 1607 N N . VAL A 1 211 ? 18.586 9.630 10.685 1.00 50.00 211 VAL A N 1
ATOM 1608 C CA . VAL A 1 211 ? 18.643 9.557 12.141 1.00 50.00 211 VAL A CA 1
ATOM 1609 C C . VAL A 1 211 ? 19.602 8.420 12.484 1.00 50.00 211 VAL A C 1
ATOM 1611 O O . VAL A 1 211 ? 19.384 7.274 12.064 1.00 50.00 211 VAL A O 1
ATOM 1614 N N . TYR A 1 212 ? 20.676 8.731 13.203 1.00 51.38 212 TYR A N 1
ATOM 1615 C CA . TYR A 1 212 ? 21.684 7.767 13.625 1.00 51.38 212 TYR A CA 1
ATOM 1616 C C . TYR A 1 212 ? 21.636 7.621 15.147 1.00 51.38 212 TYR A C 1
ATOM 1618 O O . TYR A 1 212 ? 21.744 8.624 15.852 1.00 51.38 212 TYR A O 1
ATOM 1626 N N . PRO A 1 213 ? 21.467 6.403 15.689 1.00 49.44 213 PRO A N 1
ATOM 1627 C CA . PRO A 1 213 ? 21.666 6.191 17.113 1.00 49.44 213 PRO A CA 1
ATOM 1628 C C . PRO A 1 213 ? 23.139 6.437 17.460 1.00 49.44 213 PRO A C 1
ATOM 1630 O O . PRO A 1 213 ? 24.034 5.988 16.739 1.00 49.44 213 PRO A O 1
ATOM 1633 N N . GLU A 1 214 ? 23.401 7.130 18.566 1.00 55.09 214 GLU A N 1
ATOM 1634 C CA . GLU A 1 214 ? 24.771 7.287 19.051 1.00 55.09 214 GLU A CA 1
ATOM 1635 C C . GLU A 1 214 ? 25.347 5.920 19.468 1.00 55.09 214 GLU A C 1
ATOM 1637 O O . GLU A 1 214 ? 24.668 5.142 20.158 1.00 55.09 214 GLU A O 1
ATOM 1642 N N . PRO A 1 215 ? 26.606 5.607 19.102 1.00 52.84 215 PRO A N 1
ATOM 1643 C CA . PRO A 1 215 ? 27.274 4.402 19.575 1.00 52.84 215 PRO A CA 1
ATOM 1644 C C . PRO A 1 215 ? 27.233 4.315 21.108 1.00 52.84 215 PRO A C 1
ATOM 1646 O O . PRO A 1 215 ? 27.730 5.193 21.808 1.00 52.84 215 PRO A O 1
ATOM 1649 N N . GLY A 1 216 ? 26.631 3.247 21.638 1.00 64.81 216 GLY A N 1
ATOM 1650 C CA . GLY A 1 216 ? 26.532 3.006 23.082 1.00 64.81 216 GLY A CA 1
ATOM 1651 C C . GLY A 1 216 ? 25.327 3.642 23.788 1.00 64.81 216 GLY A C 1
ATOM 1652 O O . GLY A 1 216 ? 25.138 3.377 24.974 1.00 64.81 216 GLY A O 1
ATOM 1653 N N . ASN A 1 217 ? 24.475 4.415 23.100 1.00 56.81 217 ASN A N 1
ATOM 1654 C CA . ASN A 1 217 ? 23.232 4.927 23.682 1.00 56.81 217 ASN A CA 1
ATOM 1655 C C . ASN A 1 217 ? 22.085 4.993 22.651 1.00 56.81 217 ASN A C 1
ATOM 1657 O O . ASN A 1 217 ? 21.901 6.021 22.002 1.00 56.81 217 ASN A O 1
ATOM 1661 N N . PRO A 1 218 ? 21.245 3.946 22.540 1.00 52.50 218 PRO A N 1
ATOM 1662 C CA . PRO A 1 218 ? 20.163 3.896 21.551 1.00 52.50 218 PRO A CA 1
ATOM 1663 C C . PRO A 1 218 ? 19.048 4.927 21.795 1.00 52.50 218 PRO A C 1
ATOM 1665 O O . PRO A 1 218 ? 18.201 5.127 20.930 1.00 52.50 218 PRO A O 1
ATOM 1668 N N . ASN A 1 219 ? 19.040 5.591 22.958 1.00 51.31 219 ASN A N 1
ATOM 1669 C CA . ASN A 1 219 ? 18.083 6.649 23.284 1.00 51.31 219 ASN A CA 1
ATOM 1670 C C . ASN A 1 219 ? 18.563 8.047 22.862 1.00 51.31 219 ASN A C 1
ATOM 1672 O O . ASN A 1 219 ? 17.816 9.014 23.022 1.00 51.31 219 ASN A O 1
ATOM 1676 N N . LYS A 1 220 ? 19.798 8.168 22.359 1.00 49.31 220 LYS A N 1
ATOM 1677 C CA . LYS A 1 220 ? 20.324 9.389 21.751 1.00 49.31 220 LYS A CA 1
ATOM 1678 C C . LYS A 1 220 ? 20.422 9.208 20.247 1.00 49.31 220 LYS A C 1
ATOM 1680 O O . LYS A 1 220 ? 20.942 8.206 19.765 1.00 49.31 220 LYS A O 1
ATOM 1685 N N . MET A 1 221 ? 19.914 10.195 19.526 1.00 51.75 221 MET A N 1
ATOM 1686 C CA . MET A 1 221 ? 19.884 10.201 18.075 1.00 51.75 221 MET A CA 1
ATOM 1687 C C . MET A 1 221 ? 20.527 11.486 17.570 1.00 51.75 221 MET A C 1
ATOM 1689 O O . MET A 1 221 ? 20.160 12.569 18.023 1.00 51.75 221 MET A O 1
ATOM 1693 N N . SER A 1 222 ? 21.450 11.367 16.623 1.00 52.22 222 SER A N 1
ATOM 1694 C CA . SER A 1 222 ? 21.911 12.486 15.809 1.00 52.22 222 SER A CA 1
ATOM 1695 C C . SER A 1 222 ? 21.117 12.503 14.506 1.00 52.22 222 SER A C 1
ATOM 1697 O O . SER A 1 222 ? 20.886 11.463 13.887 1.00 52.22 222 SER A O 1
ATOM 1699 N N . ALA A 1 223 ? 20.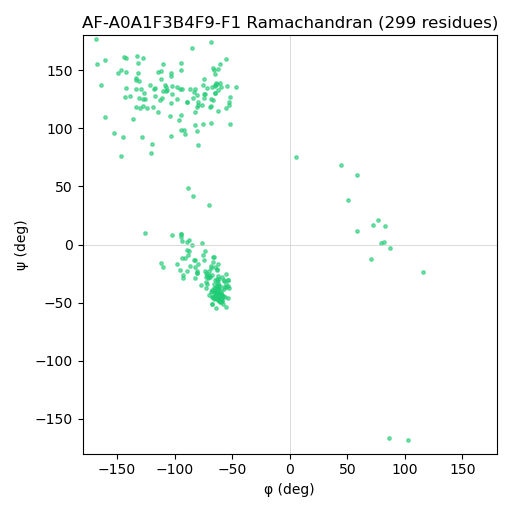643 13.677 14.106 1.00 50.06 223 ALA A N 1
ATOM 1700 C CA . ALA A 1 223 ? 19.925 13.864 12.855 1.00 50.06 223 ALA A CA 1
ATOM 1701 C C . ALA A 1 223 ? 20.407 15.164 12.218 1.00 50.06 223 ALA A C 1
ATOM 1703 O O . ALA A 1 223 ? 20.395 16.205 12.869 1.00 50.06 223 ALA A O 1
ATOM 1704 N N . GLU A 1 224 ? 20.814 15.112 10.951 1.00 49.28 224 GLU A N 1
ATOM 1705 C CA . GLU A 1 224 ? 21.121 16.332 10.192 1.00 49.28 224 GLU A CA 1
ATOM 1706 C C . GLU A 1 224 ? 19.830 17.091 9.824 1.00 49.28 224 GLU A C 1
ATOM 1708 O O . GLU A 1 224 ? 19.847 18.310 9.717 1.00 49.28 224 GLU A O 1
ATOM 1713 N N . PHE A 1 225 ? 18.708 16.376 9.682 1.00 50.88 225 PHE A N 1
ATOM 1714 C CA . PHE A 1 225 ? 17.370 16.850 9.343 1.00 50.88 225 PHE A CA 1
ATOM 1715 C C . PHE A 1 225 ? 16.354 15.754 9.691 1.00 50.88 225 PHE A C 1
ATOM 1717 O O . PHE A 1 225 ? 16.565 14.576 9.400 1.00 50.88 225 PHE A O 1
ATOM 1724 N N . LEU A 1 226 ? 15.224 16.129 10.289 1.00 50.47 226 LEU A N 1
ATOM 1725 C CA . LEU A 1 226 ? 14.127 15.207 10.584 1.00 50.47 226 LEU A CA 1
ATOM 1726 C C . LEU A 1 226 ? 12.885 15.633 9.800 1.00 50.47 226 LEU A C 1
ATOM 1728 O O . LEU A 1 226 ? 12.479 16.787 9.878 1.00 50.47 226 LEU A O 1
ATOM 1732 N N . ARG A 1 227 ? 12.279 14.711 9.046 1.00 48.91 227 ARG A N 1
ATOM 1733 C CA . ARG A 1 227 ? 11.021 14.944 8.326 1.00 48.91 227 ARG A CA 1
ATOM 1734 C C . ARG A 1 227 ? 9.977 13.972 8.857 1.00 48.91 227 ARG A C 1
ATOM 1736 O O . ARG A 1 227 ? 10.158 12.763 8.764 1.00 48.91 227 ARG A O 1
ATOM 1743 N N . GLY A 1 228 ? 8.896 14.489 9.429 1.00 50.34 228 GLY A N 1
ATOM 1744 C CA . GLY A 1 228 ? 7.827 13.657 9.969 1.00 50.34 228 GLY A CA 1
ATOM 1745 C C . GLY A 1 228 ? 6.519 14.425 10.143 1.00 50.34 228 GLY A C 1
ATOM 1746 O O . GLY A 1 228 ? 6.538 15.657 10.191 1.00 50.34 228 GLY A O 1
ATOM 1747 N N . PRO A 1 229 ? 5.381 13.715 10.213 1.00 48.94 229 PRO A N 1
ATOM 1748 C CA . PRO A 1 229 ? 4.092 14.332 10.480 1.00 48.94 229 PRO A CA 1
ATOM 1749 C C . PRO A 1 229 ? 4.043 14.879 11.909 1.00 48.94 229 PRO A C 1
ATOM 1751 O O . PRO A 1 229 ? 4.418 14.215 12.878 1.00 48.94 229 PRO A O 1
ATOM 1754 N N . THR A 1 230 ? 3.525 16.092 12.043 1.00 56.53 230 THR A N 1
ATOM 1755 C CA . THR A 1 230 ? 3.382 16.774 13.329 1.00 56.53 230 THR A CA 1
ATOM 1756 C C . THR A 1 230 ? 2.129 16.292 14.033 1.00 56.53 230 THR A C 1
ATOM 1758 O O . THR A 1 230 ? 1.018 16.694 13.699 1.00 56.53 230 THR A O 1
ATOM 1761 N N . TYR A 1 231 ? 2.303 15.421 15.026 1.00 60.09 231 TYR A N 1
ATOM 1762 C CA . TYR A 1 231 ? 1.211 14.975 15.890 1.00 60.09 231 TYR A CA 1
ATOM 1763 C C . TYR A 1 231 ? 1.193 15.752 17.217 1.00 60.09 231 TYR A C 1
ATOM 1765 O O . TYR A 1 231 ? 2.246 15.882 17.854 1.00 60.09 231 TYR A O 1
ATOM 1773 N N . PRO A 1 232 ? 0.015 16.214 17.695 1.00 66.75 232 PRO A N 1
ATOM 1774 C CA . PRO A 1 232 ? -0.111 16.827 19.013 1.00 66.75 232 PRO A CA 1
ATOM 1775 C C . PRO A 1 232 ? 0.465 15.925 20.113 1.00 66.75 232 PRO A C 1
ATOM 1777 O O . PRO A 1 232 ? 0.040 14.782 20.284 1.00 66.75 232 PRO A O 1
ATOM 1780 N N . GLY A 1 233 ? 1.435 16.448 20.864 1.00 67.75 233 GLY A N 1
ATOM 1781 C CA . GLY A 1 233 ? 2.146 15.720 21.919 1.00 67.75 233 GLY A CA 1
ATOM 1782 C C . GLY A 1 233 ? 3.637 15.526 21.644 1.00 67.75 233 GLY A C 1
ATOM 1783 O O . GLY A 1 233 ? 4.391 15.402 22.605 1.00 67.75 233 GLY A O 1
ATOM 1784 N N . TRP A 1 234 ? 4.094 15.564 20.389 1.00 70.50 234 TRP A N 1
ATOM 1785 C CA . TRP A 1 234 ? 5.531 15.584 20.095 1.00 70.50 234 TRP A CA 1
ATOM 1786 C C . TRP A 1 234 ? 6.150 16.936 20.451 1.00 70.50 234 TRP A C 1
ATOM 1788 O O . TRP A 1 234 ? 5.596 17.991 20.147 1.00 70.50 234 TRP A O 1
ATOM 1798 N N . LYS A 1 235 ? 7.306 16.896 21.114 1.00 71.81 235 LYS A N 1
ATOM 1799 C CA . LYS A 1 235 ? 8.109 18.061 21.490 1.00 71.81 235 LYS A CA 1
ATOM 1800 C C . LYS A 1 235 ? 9.561 17.791 21.126 1.00 71.81 235 LYS A C 1
ATOM 1802 O O . LYS A 1 235 ? 10.079 16.723 21.452 1.00 71.81 235 LYS A O 1
ATOM 1807 N N . MET A 1 236 ? 10.212 18.767 20.506 1.00 68.38 236 MET A N 1
ATOM 1808 C CA . MET A 1 236 ? 11.658 18.769 20.317 1.00 68.38 236 MET A CA 1
ATOM 1809 C C . MET A 1 236 ? 12.278 19.739 21.323 1.00 68.38 236 MET A C 1
ATOM 1811 O O . MET A 1 236 ? 11.910 20.915 21.377 1.00 68.38 236 MET A O 1
ATOM 1815 N N . ILE A 1 237 ? 13.173 19.217 22.155 1.00 71.94 237 ILE A N 1
ATOM 1816 C CA . ILE A 1 237 ? 13.865 19.960 23.205 1.00 71.94 237 ILE A CA 1
ATOM 1817 C C . ILE A 1 237 ? 15.339 19.986 22.828 1.00 71.94 237 ILE A C 1
ATOM 1819 O O . ILE A 1 237 ? 15.980 18.937 22.787 1.00 71.94 237 ILE A O 1
ATOM 1823 N N . HIS A 1 238 ? 15.863 21.169 22.538 1.00 70.06 238 HIS A N 1
ATOM 1824 C CA . HIS A 1 238 ? 17.291 21.350 22.314 1.00 70.06 238 HIS A CA 1
ATOM 1825 C C . HIS A 1 238 ? 18.065 21.091 23.618 1.00 70.06 238 HIS A C 1
ATOM 1827 O O . HIS A 1 238 ? 17.529 21.346 24.698 1.00 70.06 238 HIS A O 1
ATOM 1833 N N . ASP A 1 239 ? 19.327 20.654 23.560 1.00 66.56 239 ASP A N 1
ATOM 1834 C CA . ASP A 1 239 ? 20.153 20.427 24.765 1.00 66.56 239 ASP A CA 1
ATOM 1835 C C . ASP A 1 239 ? 20.257 21.657 25.683 1.00 66.56 239 ASP A C 1
ATOM 1837 O O . ASP A 1 239 ? 20.424 21.534 26.896 1.00 66.56 239 ASP A O 1
ATOM 1841 N N . ARG A 1 240 ? 20.088 22.860 25.119 1.00 67.56 240 ARG A N 1
ATOM 1842 C CA . ARG A 1 240 ? 20.043 24.134 25.862 1.00 67.56 240 ARG A CA 1
ATOM 1843 C C . ARG A 1 240 ? 18.715 24.371 26.606 1.00 67.56 240 ARG A C 1
ATOM 1845 O O . ARG A 1 240 ? 18.540 25.413 27.226 1.00 67.56 240 ARG A O 1
ATOM 1852 N N . GLY A 1 241 ? 17.77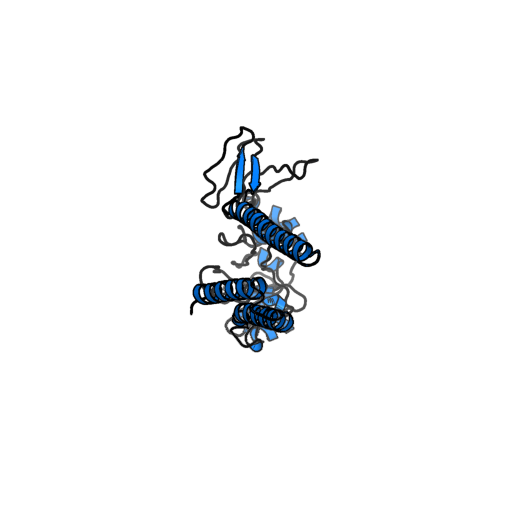3 23.429 26.542 1.00 64.75 241 GLY A N 1
ATOM 1853 C CA . GLY A 1 241 ? 16.442 23.516 27.152 1.00 64.75 241 GLY A CA 1
ATOM 1854 C C . GLY A 1 241 ? 15.418 24.312 26.337 1.00 64.75 241 GLY A C 1
ATOM 1855 O O . GLY A 1 241 ? 14.275 24.465 26.770 1.00 64.75 241 GLY A O 1
ATOM 1856 N N . GLU A 1 242 ? 15.798 24.805 25.158 1.00 62.41 242 GLU A N 1
ATOM 1857 C CA . GLU A 1 242 ? 14.913 25.560 24.276 1.00 62.41 242 GLU A CA 1
ATOM 1858 C C . GLU A 1 242 ? 13.911 24.624 23.590 1.00 62.41 242 GLU A C 1
ATOM 1860 O O . GLU A 1 242 ? 14.273 23.589 23.020 1.00 62.41 242 GLU A O 1
ATOM 1865 N N . LYS A 1 243 ? 12.626 24.987 23.657 1.00 63.09 243 LYS A N 1
ATOM 1866 C CA . LYS A 1 243 ? 11.573 24.312 22.898 1.00 63.09 243 LYS A CA 1
ATOM 1867 C C . LYS A 1 243 ? 11.523 24.904 21.505 1.00 63.09 243 LYS A C 1
ATOM 1869 O O . LYS A 1 243 ? 11.366 26.111 21.338 1.00 63.09 243 LYS A O 1
ATOM 1874 N N . LEU A 1 244 ? 11.619 24.040 20.510 1.00 60.31 244 LEU A N 1
ATOM 1875 C CA . LEU A 1 244 ? 11.505 24.444 19.119 1.00 60.31 244 LEU A CA 1
ATOM 1876 C C . LEU A 1 244 ? 10.029 24.336 18.711 1.00 60.31 244 LEU A C 1
ATOM 1878 O O . LEU A 1 244 ? 9.544 23.267 18.355 1.00 60.31 244 LEU A O 1
ATOM 1882 N N . ASP A 1 245 ? 9.305 25.457 18.805 1.00 52.47 245 ASP A N 1
ATOM 1883 C CA . ASP A 1 245 ? 7.853 25.534 18.554 1.00 52.47 245 ASP A CA 1
ATOM 1884 C C . ASP A 1 245 ? 7.472 25.482 17.058 1.00 52.47 245 ASP A C 1
ATOM 1886 O O . ASP A 1 245 ? 6.297 25.346 16.712 1.00 52.47 245 ASP A O 1
ATOM 1890 N N . ARG A 1 246 ? 8.444 25.553 16.139 1.00 50.81 246 ARG A N 1
ATOM 1891 C CA . ARG A 1 246 ? 8.213 25.534 14.681 1.00 50.81 246 ARG A CA 1
ATOM 1892 C C . ARG A 1 246 ? 8.175 24.119 14.104 1.00 50.81 246 ARG A C 1
ATOM 1894 O O . ARG A 1 246 ? 8.825 23.830 13.110 1.00 50.81 246 ARG A O 1
ATOM 1901 N N . PHE A 1 247 ? 7.402 23.239 14.729 1.00 50.44 247 PHE A N 1
ATOM 1902 C CA . PHE A 1 247 ? 7.197 21.878 14.232 1.00 50.44 247 PHE A CA 1
ATOM 1903 C C . PHE A 1 247 ? 6.009 21.785 13.258 1.00 50.44 247 PHE A C 1
ATOM 1905 O O . PHE A 1 247 ? 5.674 20.695 12.836 1.00 50.44 247 PHE A O 1
ATOM 1912 N N . TRP A 1 248 ? 5.319 22.882 12.926 1.00 41.88 248 TRP A N 1
ATOM 1913 C CA . TRP A 1 248 ? 3.968 22.837 12.336 1.00 41.88 248 TRP A CA 1
ATOM 1914 C C . TRP A 1 248 ? 3.877 22.613 10.822 1.00 41.88 248 TRP A C 1
ATOM 1916 O O . TRP A 1 248 ? 2.810 22.253 10.337 1.00 41.88 248 TRP A O 1
ATOM 1926 N N . GLU A 1 249 ? 4.970 22.731 10.081 1.00 40.69 249 GLU A N 1
ATOM 1927 C CA . GLU A 1 249 ? 5.019 22.399 8.655 1.00 40.69 249 GLU A CA 1
ATOM 1928 C C . GLU A 1 249 ? 6.173 21.438 8.465 1.00 40.69 249 GLU A C 1
ATOM 1930 O O . GLU A 1 249 ? 7.273 21.832 8.822 1.00 40.69 249 GLU A O 1
ATOM 1935 N N . VAL A 1 250 ? 5.911 20.209 7.982 1.00 45.09 250 VAL A N 1
ATOM 1936 C CA . VAL A 1 250 ? 6.877 19.184 7.513 1.00 45.09 250 VAL A CA 1
ATOM 1937 C C . VAL A 1 250 ? 8.338 19.612 7.744 1.00 45.09 250 VAL A C 1
ATOM 1939 O O . VAL A 1 250 ? 9.017 20.110 6.847 1.00 45.09 250 VAL A O 1
ATOM 1942 N N . GLY A 1 251 ? 8.767 19.538 9.006 1.00 44.16 251 GLY A N 1
ATOM 1943 C CA . GLY A 1 251 ? 9.712 20.524 9.533 1.00 44.16 251 GLY A CA 1
ATOM 1944 C C . GLY A 1 251 ? 11.122 20.007 9.625 1.00 44.16 251 GLY A C 1
ATOM 1945 O O . GLY A 1 251 ? 11.497 19.444 10.649 1.00 44.16 251 GLY A O 1
ATOM 1946 N N . LEU A 1 252 ? 11.895 20.261 8.571 1.00 44.34 252 LEU A N 1
ATOM 1947 C CA . LEU A 1 252 ? 13.350 20.185 8.578 1.00 44.34 252 LEU A CA 1
ATOM 1948 C C . LEU A 1 252 ? 13.908 21.010 9.752 1.00 44.34 252 LEU A C 1
ATOM 1950 O O . LEU A 1 252 ? 13.979 22.235 9.683 1.00 44.34 252 LEU A O 1
ATOM 1954 N N . ALA A 1 253 ? 14.342 20.343 10.818 1.00 48.09 253 ALA A N 1
ATOM 1955 C CA . ALA A 1 253 ? 15.251 20.937 11.788 1.00 48.09 253 ALA A CA 1
ATOM 1956 C C . ALA A 1 253 ? 16.681 20.603 11.360 1.00 48.09 253 ALA A C 1
ATOM 1958 O O . ALA A 1 253 ? 17.147 19.494 11.605 1.00 48.09 253 ALA A O 1
ATOM 1959 N N . ALA A 1 254 ? 17.350 21.544 10.692 1.00 47.16 254 ALA A N 1
ATOM 1960 C CA . ALA A 1 254 ? 18.800 21.487 10.571 1.00 47.16 254 ALA A CA 1
ATOM 1961 C C . ALA A 1 254 ? 19.384 21.770 11.959 1.00 47.16 254 ALA A C 1
ATOM 1963 O O . ALA A 1 254 ? 19.141 22.846 12.507 1.00 47.16 254 ALA A O 1
ATOM 1964 N N . LEU A 1 255 ? 20.117 20.818 12.531 1.00 53.88 255 LEU A N 1
ATOM 1965 C CA . LEU A 1 255 ? 20.959 21.056 13.704 1.00 53.88 255 LEU A CA 1
ATOM 1966 C C . LEU A 1 255 ? 22.370 21.365 13.179 1.00 53.88 255 LEU A C 1
ATOM 1968 O O . LEU A 1 255 ? 23.078 20.443 12.772 1.00 53.88 255 LEU A O 1
ATOM 1972 N N . PRO A 1 256 ? 22.778 22.644 13.065 1.00 44.47 256 PRO A N 1
ATOM 1973 C CA . PRO A 1 256 ? 24.110 22.976 12.581 1.00 44.47 256 PRO A CA 1
ATOM 1974 C C . PRO A 1 256 ? 25.171 22.544 13.608 1.00 44.47 256 PRO A C 1
ATOM 1976 O O . PRO A 1 256 ? 25.387 23.208 14.617 1.00 44.47 256 PRO A O 1
ATOM 1979 N N . GLY A 1 257 ? 25.875 21.445 13.325 1.00 54.28 257 GLY A N 1
ATOM 1980 C CA . GLY A 1 257 ? 26.980 20.934 14.148 1.00 54.28 257 GLY A CA 1
ATOM 1981 C C . GLY A 1 257 ? 26.605 19.734 15.027 1.00 54.28 257 GLY A C 1
ATOM 1982 O O . GLY A 1 257 ? 25.557 19.126 14.854 1.00 54.28 257 GLY A O 1
ATOM 1983 N N . GLN A 1 258 ? 27.481 19.373 15.977 1.00 50.50 258 GLN A N 1
ATOM 1984 C CA . GLN A 1 258 ? 27.271 18.296 16.968 1.00 50.50 258 GLN A CA 1
ATOM 1985 C C . GLN A 1 258 ? 26.203 18.648 18.029 1.00 50.50 258 GLN A C 1
ATOM 1987 O O . GLN A 1 258 ? 26.335 18.299 19.202 1.00 50.50 258 GLN A O 1
ATOM 1992 N N . GLU A 1 259 ? 25.173 19.399 17.658 1.00 59.53 259 GLU A N 1
ATOM 1993 C CA . GLU A 1 259 ? 24.092 19.761 18.567 1.00 59.53 259 GLU A CA 1
ATOM 1994 C C . GLU A 1 259 ? 23.116 18.585 18.665 1.00 59.53 259 GLU A C 1
ATOM 1996 O O . GLU A 1 259 ? 22.691 18.041 17.645 1.00 59.53 259 GLU A O 1
ATOM 2001 N N . THR A 1 260 ? 22.781 18.155 19.887 1.00 59.56 260 THR A N 1
ATOM 2002 C CA . THR A 1 260 ? 21.799 17.085 20.090 1.00 59.56 260 THR A CA 1
ATOM 2003 C C . THR A 1 260 ? 20.459 17.666 20.536 1.00 59.56 260 THR A C 1
ATOM 2005 O O . THR A 1 260 ? 20.371 18.697 21.210 1.00 59.56 260 THR A O 1
ATOM 2008 N N . ALA A 1 261 ? 19.375 17.039 20.083 1.00 64.69 261 ALA A N 1
ATOM 2009 C CA . ALA A 1 261 ? 18.020 17.415 20.448 1.00 64.69 261 ALA A CA 1
ATOM 2010 C C . ALA A 1 261 ? 17.252 16.171 20.882 1.00 64.69 261 ALA A C 1
ATOM 2012 O O . ALA A 1 261 ? 17.372 15.093 20.296 1.00 64.69 261 ALA A O 1
ATOM 2013 N N . ARG A 1 262 ? 16.434 16.321 21.921 1.00 66.94 262 ARG A N 1
ATOM 2014 C CA . ARG A 1 262 ? 15.598 15.247 22.438 1.00 66.94 262 ARG A CA 1
ATOM 2015 C C . ARG A 1 262 ? 14.186 15.361 21.888 1.00 66.94 262 ARG A C 1
ATOM 2017 O O . ARG A 1 262 ? 13.505 16.365 22.097 1.00 66.94 262 ARG A O 1
ATOM 2024 N N . PHE A 1 263 ? 13.721 14.278 21.280 1.00 67.38 263 PHE A N 1
ATOM 2025 C CA . PHE A 1 263 ? 12.322 14.100 20.915 1.00 67.38 263 PHE A CA 1
ATOM 2026 C C . PHE A 1 263 ? 11.571 13.452 22.072 1.00 67.38 263 PHE A C 1
ATOM 2028 O O . PHE A 1 263 ? 11.937 12.378 22.552 1.00 67.38 263 PHE A O 1
ATOM 2035 N N . VAL A 1 264 ? 10.526 14.121 22.550 1.00 72.75 264 VAL A N 1
ATOM 2036 C CA . VAL A 1 264 ? 9.701 13.644 23.659 1.00 72.75 264 VAL A CA 1
ATOM 2037 C C . VAL A 1 264 ? 8.248 13.624 23.217 1.00 72.75 264 VAL A C 1
ATOM 2039 O O . VAL A 1 264 ? 7.708 14.642 22.789 1.00 72.75 264 VAL A O 1
ATOM 2042 N N . PHE A 1 265 ? 7.605 12.466 23.354 1.00 74.31 265 PHE A N 1
ATOM 2043 C CA . PHE A 1 265 ? 6.171 12.330 23.142 1.00 74.31 265 PHE A CA 1
ATOM 2044 C C . PHE A 1 265 ? 5.424 12.460 24.477 1.00 74.31 265 PHE A C 1
ATOM 2046 O O . PHE A 1 265 ? 5.518 11.602 25.354 1.00 74.31 265 PHE A O 1
ATOM 2053 N N . GLU A 1 266 ? 4.677 13.551 24.640 1.00 77.00 266 GLU A N 1
ATOM 2054 C CA . GLU A 1 266 ? 3.858 13.861 25.813 1.00 77.00 266 GLU A CA 1
ATOM 2055 C C . GLU A 1 266 ? 2.372 14.034 25.441 1.00 77.00 266 GLU A C 1
ATOM 2057 O O . GLU A 1 266 ? 1.875 15.162 25.348 1.00 77.00 266 GLU A O 1
ATOM 2062 N N . PRO A 1 267 ? 1.624 12.932 25.244 1.00 80.69 267 PRO A N 1
ATOM 2063 C CA . PRO A 1 267 ? 0.221 12.990 24.843 1.00 80.69 267 PRO A CA 1
ATOM 2064 C C . PRO A 1 267 ? -0.682 13.403 26.016 1.00 80.69 267 PRO A C 1
ATOM 2066 O O . PRO A 1 267 ? -0.996 12.599 26.898 1.00 80.69 267 PRO A O 1
ATOM 2069 N N . PHE A 1 268 ? -1.137 14.661 26.025 1.00 80.19 268 PHE A N 1
ATOM 2070 C CA . PHE A 1 268 ? -2.044 15.181 27.059 1.00 80.19 268 PHE A CA 1
ATOM 2071 C C . PHE A 1 268 ? -3.349 14.376 27.156 1.00 80.19 268 PHE A C 1
ATOM 2073 O O . PHE A 1 268 ? -3.764 14.008 28.255 1.00 80.19 268 PHE A O 1
ATOM 2080 N N . SER A 1 269 ? -3.961 14.049 26.014 1.00 78.31 269 SER A N 1
ATOM 2081 C CA . SER A 1 269 ? -5.223 13.300 25.944 1.00 78.31 269 SER A CA 1
ATOM 2082 C C . SER A 1 269 ? -5.121 11.918 26.593 1.00 78.31 269 SER A C 1
ATOM 2084 O O . SER A 1 269 ? -6.009 11.530 27.348 1.00 78.31 269 SER A O 1
ATOM 2086 N N . PHE A 1 270 ? -4.016 11.203 26.366 1.00 79.19 270 PHE A N 1
ATOM 2087 C CA . PHE A 1 270 ? -3.770 9.899 26.980 1.00 79.19 270 PHE A CA 1
ATOM 2088 C C . PHE A 1 270 ? -3.610 10.007 28.502 1.00 79.19 270 PHE A C 1
ATOM 2090 O O . PHE A 1 270 ? -4.246 9.256 29.239 1.00 79.19 270 PHE A O 1
ATOM 2097 N N . ARG A 1 271 ? -2.811 10.972 28.988 1.00 83.19 271 ARG A N 1
ATOM 2098 C CA . ARG A 1 271 ? -2.614 11.192 30.435 1.00 83.19 271 ARG A CA 1
ATOM 2099 C C . ARG A 1 271 ? -3.930 11.547 31.133 1.00 83.19 271 ARG A C 1
ATOM 2101 O O . ARG A 1 271 ? -4.222 11.003 32.196 1.00 83.19 271 ARG A O 1
ATOM 2108 N N . LEU A 1 272 ? -4.736 12.417 30.522 1.00 85.81 272 LEU A N 1
ATOM 2109 C CA . LEU A 1 272 ? -6.052 12.790 31.037 1.00 85.81 272 LEU A CA 1
ATOM 2110 C C . LEU A 1 272 ? -7.015 11.594 31.047 1.00 85.81 272 LEU A C 1
ATOM 2112 O O . LEU A 1 272 ? -7.670 11.352 32.057 1.00 85.81 272 LEU A O 1
ATOM 2116 N N . GLY A 1 273 ? -7.072 10.823 29.958 1.00 82.06 273 GLY A N 1
ATOM 2117 C CA . GLY A 1 273 ? -7.911 9.626 29.869 1.00 82.06 273 GLY A CA 1
ATOM 2118 C C . GLY A 1 273 ? -7.559 8.583 30.932 1.00 82.06 273 GLY A C 1
ATOM 2119 O O . GLY A 1 273 ? -8.446 8.076 31.616 1.00 82.06 273 GLY A O 1
ATOM 2120 N N . LEU A 1 274 ? -6.264 8.326 31.138 1.00 86.62 274 LEU A N 1
ATOM 2121 C CA . LEU A 1 274 ? -5.778 7.411 32.171 1.00 86.62 274 LEU A CA 1
ATOM 2122 C C . LEU A 1 274 ? -6.133 7.897 33.585 1.00 86.62 274 LEU A C 1
ATOM 2124 O O . LEU A 1 274 ? -6.589 7.114 34.417 1.00 86.62 274 LEU A O 1
ATOM 2128 N N . PHE A 1 275 ? -5.973 9.194 33.856 1.00 92.19 275 PHE A N 1
ATOM 2129 C CA . PHE A 1 275 ? -6.378 9.788 35.129 1.00 92.19 275 PHE A CA 1
ATOM 2130 C C . PHE A 1 275 ? -7.883 9.612 35.388 1.00 92.19 275 PHE A C 1
ATOM 2132 O O . PHE A 1 275 ? -8.27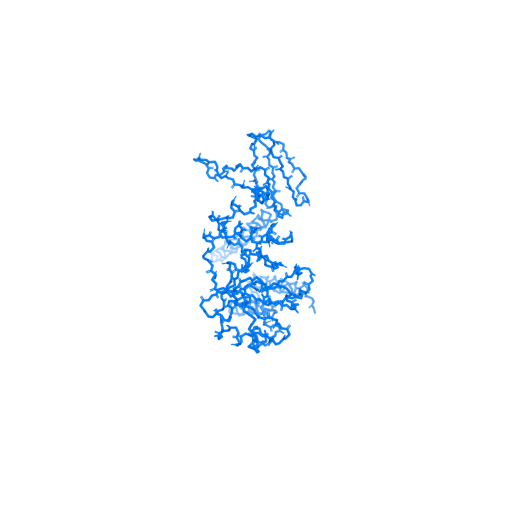5 9.127 36.450 1.00 92.19 275 PHE A O 1
ATOM 2139 N N . LEU A 1 276 ? -8.729 9.941 34.405 1.00 84.69 276 LEU A N 1
ATOM 2140 C CA . LEU A 1 276 ? -10.184 9.799 34.518 1.00 84.69 276 LEU A CA 1
ATOM 2141 C C . LEU A 1 276 ? -10.612 8.338 34.716 1.00 84.69 276 LEU A C 1
ATOM 2143 O O . LEU A 1 276 ? -11.524 8.072 35.499 1.00 84.69 276 LEU A O 1
ATOM 2147 N N . MET A 1 277 ? -9.924 7.387 34.076 1.00 85.75 277 MET A N 1
ATOM 2148 C CA . MET A 1 277 ? -10.133 5.956 34.307 1.00 85.75 277 MET A CA 1
ATOM 2149 C C . MET A 1 277 ? -9.891 5.587 35.777 1.00 85.75 277 MET A C 1
ATOM 2151 O O . MET A 1 277 ? -10.743 4.943 36.388 1.00 85.75 277 MET A O 1
ATOM 2155 N N . PHE A 1 278 ? -8.772 6.015 36.372 1.00 88.19 278 PHE A N 1
ATOM 2156 C CA . PHE A 1 278 ? -8.479 5.725 37.781 1.00 88.19 278 PHE A CA 1
ATOM 2157 C C . PHE A 1 278 ? -9.482 6.367 38.740 1.00 88.19 278 PHE A C 1
ATOM 2159 O O . PHE A 1 278 ? -9.887 5.726 39.713 1.00 88.19 278 PHE A O 1
ATOM 2166 N N . VAL A 1 279 ? -9.925 7.595 38.456 1.00 88.06 279 VAL A N 1
ATOM 2167 C CA . VAL A 1 279 ? -10.994 8.253 39.222 1.00 88.06 279 VAL A CA 1
ATOM 2168 C C . VAL A 1 279 ? -12.285 7.431 39.152 1.00 88.06 279 VAL A C 1
ATOM 2170 O O . VAL A 1 279 ? -12.888 7.146 40.188 1.00 88.06 279 VAL A O 1
ATOM 2173 N N . GLY A 1 280 ? -12.676 6.980 37.956 1.00 77.19 280 GLY A N 1
ATOM 2174 C CA . GLY A 1 280 ? -13.864 6.149 37.753 1.00 77.19 280 GLY A CA 1
ATOM 2175 C C . GLY A 1 280 ? -13.793 4.803 38.481 1.00 77.19 280 GLY A C 1
ATOM 2176 O O . GLY A 1 280 ? -14.724 4.437 39.200 1.00 77.19 280 GLY A O 1
ATOM 2177 N N . VAL A 1 281 ? -12.670 4.086 38.363 1.00 83.25 281 VAL A N 1
ATOM 2178 C CA . VAL A 1 281 ? -12.446 2.803 39.056 1.00 83.25 281 VAL A CA 1
ATOM 2179 C C . VAL A 1 281 ? -12.482 2.984 40.574 1.00 83.25 281 VAL A C 1
ATOM 2181 O O . VAL A 1 281 ? -13.137 2.207 41.269 1.00 83.25 281 VAL A O 1
ATOM 2184 N N . SER A 1 282 ? -11.838 4.032 41.091 1.00 87.19 282 SER A N 1
ATOM 2185 C CA . SER A 1 282 ? -11.819 4.328 42.528 1.00 87.19 282 SER A CA 1
ATOM 2186 C C . SER A 1 282 ? -13.219 4.636 43.058 1.00 87.19 282 SER A C 1
ATOM 2188 O O . SER A 1 282 ? -13.613 4.120 44.102 1.00 87.19 282 SER A O 1
ATOM 2190 N N . ALA A 1 283 ? -14.011 5.415 42.316 1.00 81.00 283 ALA A N 1
ATOM 2191 C CA . ALA A 1 283 ? -15.394 5.705 42.682 1.00 81.00 283 ALA A CA 1
ATOM 2192 C C . ALA A 1 283 ? -16.251 4.427 42.739 1.00 81.00 283 ALA A C 1
ATOM 2194 O O . ALA A 1 283 ? -16.975 4.210 43.715 1.00 81.00 283 ALA A O 1
ATOM 2195 N N . LEU A 1 284 ? -16.132 3.543 41.741 1.00 77.56 284 LEU A N 1
ATOM 2196 C CA . LEU A 1 284 ? -16.840 2.258 41.719 1.00 77.56 284 LEU A CA 1
ATOM 2197 C C . LEU A 1 284 ? -16.422 1.347 42.881 1.00 77.56 284 LEU A C 1
ATOM 2199 O O . LEU A 1 284 ? -17.283 0.738 43.521 1.00 77.56 284 LEU A O 1
ATOM 2203 N N . ALA A 1 285 ? -15.125 1.291 43.195 1.00 81.19 285 ALA A N 1
ATOM 2204 C CA . ALA A 1 285 ? -14.608 0.534 44.330 1.00 81.19 285 ALA A CA 1
ATOM 2205 C C . ALA A 1 285 ? -15.167 1.061 45.660 1.00 81.19 285 ALA A C 1
ATOM 2207 O O . ALA A 1 285 ? -15.687 0.279 46.457 1.00 81.19 285 ALA A O 1
ATOM 2208 N N . CYS A 1 286 ? -15.153 2.381 45.873 1.00 85.00 286 CYS A N 1
ATOM 2209 C CA . CYS A 1 286 ? -15.723 3.014 47.065 1.00 85.00 286 CYS A CA 1
ATOM 2210 C C . CYS A 1 286 ? -17.216 2.695 47.232 1.00 85.00 286 CYS A C 1
ATOM 2212 O O . CYS A 1 286 ? -17.650 2.335 48.327 1.00 85.00 286 CYS A O 1
ATOM 2214 N N . VAL A 1 287 ? -18.003 2.759 46.151 1.00 78.88 287 VAL A N 1
ATOM 2215 C CA . VAL A 1 287 ? -19.430 2.391 46.177 1.00 78.88 287 VAL A CA 1
ATOM 2216 C C . VAL A 1 287 ? -19.617 0.907 46.512 1.00 78.88 287 VAL A C 1
ATOM 2218 O O . VAL A 1 287 ? -20.492 0.562 47.312 1.00 78.88 287 VAL A O 1
ATOM 2221 N N . GLY A 1 288 ? -18.799 0.026 45.931 1.00 76.31 288 GLY A N 1
ATOM 2222 C CA . GLY A 1 288 ? -18.815 -1.410 46.219 1.00 76.31 288 GLY A CA 1
ATOM 2223 C C . GLY A 1 288 ? -18.520 -1.716 47.690 1.00 76.31 288 GLY A C 1
ATOM 2224 O O . GLY A 1 288 ? -19.299 -2.416 48.342 1.00 76.31 288 GLY A O 1
ATOM 2225 N N . ILE A 1 289 ? -17.451 -1.124 48.230 1.00 86.19 289 ILE A N 1
ATOM 2226 C CA . ILE A 1 289 ? -17.040 -1.264 49.635 1.00 86.19 289 ILE A CA 1
ATOM 2227 C C . ILE A 1 289 ? -18.133 -0.734 50.567 1.00 86.19 289 ILE A C 1
ATOM 2229 O O . ILE A 1 289 ? -18.556 -1.440 51.482 1.00 86.19 289 ILE A O 1
ATOM 2233 N N . TYR A 1 290 ? -18.654 0.470 50.312 1.00 84.62 290 TYR A N 1
ATOM 2234 C CA . TYR A 1 290 ? -19.719 1.064 51.123 1.00 84.62 290 TYR A CA 1
ATOM 2235 C C . TYR A 1 290 ? -20.958 0.159 51.202 1.00 84.62 290 TYR A C 1
ATOM 2237 O O . TYR A 1 290 ? -21.496 -0.087 52.285 1.00 84.62 290 TYR A O 1
ATOM 2245 N N . ARG A 1 291 ? -21.391 -0.403 50.066 1.00 77.69 291 ARG A N 1
ATOM 2246 C CA . ARG A 1 291 ? -22.524 -1.342 50.030 1.00 77.69 291 ARG A CA 1
ATOM 2247 C C . ARG A 1 291 ? -22.243 -2.626 50.799 1.00 77.69 291 ARG A C 1
ATOM 2249 O O . ARG A 1 291 ? -23.141 -3.132 51.472 1.00 77.69 291 ARG A O 1
ATOM 2256 N N . GLN A 1 292 ? -21.027 -3.159 50.710 1.00 79.25 292 GLN A N 1
ATOM 2257 C CA . GLN A 1 292 ? -20.638 -4.357 51.449 1.00 79.25 292 GLN A CA 1
ATOM 2258 C C . GLN A 1 292 ? -20.665 -4.112 52.963 1.00 79.25 292 GLN A C 1
ATOM 2260 O O . GLN A 1 292 ? -21.213 -4.930 53.701 1.00 79.25 292 GLN A O 1
ATOM 2265 N N . LEU A 1 293 ? -20.141 -2.969 53.416 1.00 84.19 293 LEU A N 1
ATOM 2266 C CA . LEU A 1 293 ? -20.152 -2.575 54.826 1.00 84.19 293 LEU A CA 1
ATOM 2267 C C . LEU A 1 293 ? -21.583 -2.394 55.354 1.00 84.19 293 LEU A C 1
ATOM 2269 O O . LEU A 1 293 ? -21.924 -2.970 56.385 1.00 84.19 293 LEU A O 1
ATOM 2273 N N . LYS A 1 294 ? -22.451 -1.696 54.609 1.00 81.50 294 LYS A N 1
ATOM 2274 C CA . LYS A 1 294 ? -23.867 -1.501 54.977 1.00 81.50 294 LYS A CA 1
ATOM 2275 C C . LYS A 1 294 ? -24.662 -2.814 55.054 1.00 81.50 294 LYS A C 1
ATOM 2277 O O . LYS A 1 294 ? -25.554 -2.953 55.890 1.00 81.50 294 LYS A O 1
ATOM 2282 N N . ASN A 1 295 ? -24.357 -3.786 54.193 1.00 77.06 295 ASN A N 1
ATOM 2283 C CA . ASN A 1 295 ? -25.005 -5.103 54.230 1.00 77.06 295 ASN A CA 1
ATOM 2284 C C . ASN A 1 295 ? -24.534 -5.959 55.412 1.00 77.06 295 ASN A C 1
ATOM 2286 O O . ASN A 1 295 ? -25.315 -6.742 55.939 1.00 77.06 295 ASN A O 1
ATOM 2290 N N . ARG A 1 296 ? -23.276 -5.813 55.848 1.00 77.25 296 ARG A N 1
ATOM 2291 C CA . ARG A 1 296 ? -22.769 -6.507 57.042 1.00 77.25 296 ARG A CA 1
ATOM 2292 C C . ARG A 1 296 ? -23.415 -5.981 58.321 1.00 77.25 296 ARG A C 1
ATOM 2294 O O . ARG A 1 296 ? -23.804 -6.782 59.159 1.00 77.25 296 ARG A O 1
ATOM 2301 N N . SER A 1 297 ? -23.597 -4.666 58.440 1.00 68.81 297 SER A N 1
ATOM 2302 C CA . SER A 1 297 ? -24.221 -4.052 59.622 1.00 68.81 297 SER A CA 1
ATOM 2303 C C . SER A 1 297 ? -25.715 -4.361 59.772 1.00 68.81 297 SER A C 1
ATOM 2305 O O . SER A 1 297 ? -26.255 -4.217 60.860 1.00 68.81 297 SER A O 1
ATOM 2307 N N . THR A 1 298 ? -26.393 -4.766 58.694 1.00 68.75 298 THR A N 1
ATOM 2308 C CA . THR A 1 298 ? -27.817 -5.155 58.710 1.00 68.75 298 THR A CA 1
ATOM 2309 C C . THR A 1 298 ? -28.045 -6.649 58.954 1.00 68.75 298 THR A C 1
ATOM 2311 O O . THR A 1 298 ? -29.176 -7.028 59.213 1.00 68.75 298 THR A O 1
ATOM 2314 N N . MET A 1 299 ? -27.007 -7.495 58.888 1.00 61.41 299 MET A N 1
ATOM 2315 C CA . MET A 1 299 ? -27.092 -8.920 59.261 1.00 61.41 299 MET A CA 1
ATOM 2316 C C . MET A 1 299 ? -26.700 -9.192 60.722 1.00 61.41 299 MET A C 1
ATOM 2318 O O . MET A 1 299 ? -26.886 -10.304 61.201 1.00 61.41 299 MET A O 1
ATOM 2322 N N . SER A 1 300 ? -26.111 -8.213 61.414 1.00 57.75 300 SER A N 1
ATOM 2323 C CA . SER A 1 300 ? -25.703 -8.317 62.822 1.00 57.75 300 SER A CA 1
ATOM 2324 C C . SER A 1 300 ? -26.747 -7.777 63.813 1.00 57.75 300 SER A C 1
ATOM 2326 O O . SER A 1 300 ? -26.425 -7.607 64.987 1.00 57.75 300 SER A O 1
ATOM 2328 N N . GLN A 1 301 ? -27.953 -7.457 63.338 1.00 46.94 301 GLN A N 1
ATOM 2329 C CA . GLN A 1 301 ? -29.144 -7.118 64.126 1.00 46.94 301 GLN A CA 1
ATOM 2330 C C . GLN A 1 301 ? -30.213 -8.172 63.859 1.00 46.94 301 GLN A C 1
ATOM 2332 O O . GLN A 1 301 ? -30.929 -8.515 64.822 1.00 46.94 301 GLN A O 1
#

Nearest PDB structures (foldseek):
  8tpu-assembly1_AX  TM=2.817E-01  e=4.161E+00  Plasmodium falciparum 3D7

Mean predicted aligned error: 13.75 Å

Secondary structure (DSSP, 8-state):
--HHHHHHHHHHHHHHHHHHHHTT-S-HHHHHHHHHHHHHHHHHHHHGGGS-SS-GGGSS---HHHHHHHHHSTTS-EEE--S---SSS----SS-TTTGGGGTPPBS-EE-S---HHHHHHHHHHHTS-SS-TT-TTEE---S--TTHHHH-SEEEESS--SSPPTTEEEEEEETTEEEEEES-PPPHHHHHHHHHHH-SGGGG-PPPPEEEETTEEEEEEES-------TTEEEEETTS-B----SSS------SS--EEEEE--HHHHHHHHHHHHHHHHHHHHHHHHHHHHHHHH--

Foldseek 3Di:
DPPVVVVVVLVVLVVVLCVCVLVVVDDPVRSVVSVVVSVVVVCCVVCVVVPDPDDPCPQLHDDQVLVVCCVPQLPKEEAFAQQDDDPVDDGPGDCAAPSNVVSVHHYLKHADPDDDPLSQLLLCLQQVARQADLRDNRIGHRHDDGPLVLQQIQKYKYLDDDPDDDPQKDWPQDDPSITMIGHNHHHDSVVSVVCSVVVDPVSVVNDPWDFDQDVPGNQWTDTQWDFDDDDPQKWKAWPVRDTDPPPHPRDTDGPPPPTTIHIGGGDPVVVVVVVVVVVVVVVVVVSVVVVVVVVVVVVVD

pLDDT: mean 76.58, std 15.4, range [39.41, 96.38]